Protein 4J4W (pdb70)

B-factor: mean 55.22, std 10.91, range [31.8, 92.49]

Radius of gyration: 21.77 Å; Cα contacts (8 Å, |Δi|>4): 277; chains: 1; bounding box: 68×53×48 Å

Sequence (243 aa):
MSYEEIAIQFASESVDATTIAAWVSEFAYQGFDARQVINLVKQRGGDDWKEDVKKMIVLSLTRGNKPSKMLNKMSESGQKIVNDLISKYKLKSGNPGRNDLTLSRIAAAFAGWTCQAAEVVQDYLPVTGRAMDAISDKFPRALMHPSFAGLVDPTLPEGVVEDIVHAHCLFMIQFSKTINPSLRSSSKSEVVSSFDRPMQAAINSPFLTAGNRRDILMSLGLINSNLKPSPTVVAAAKVYRKL

Nearest PDB structures (foldseek):
  4j4w-assembly1_A  TM=1.004E+00  e=3.055E-34  Buenaventura virus
  3ov9-assembly1_A  TM=8.746E-01  e=3.346E-24  Rift valley fever virus (STRAIN ZH-548 M12)
  4h5o-assembly1_B  TM=9.123E-01  e=1.048E-23  Rift Valley fever virus
  3lyf-assembly6_D  TM=9.830E-01  e=3.026E-21  Rift Valley fever virus
  3lyf-assembly4_B  TM=8.675E-01  e=1.702E-22  Rift Valley fever virus

Foldseek 3Di:
DDPVVVVVVVVVDDDDPVVVVVVCVVVPDDDQDLVLQVVLLPVLVPPCSVVLLVVLLLCCQQQNWQLVVSLVPDDPVVCVSSVVSCVSSVEDGDDDDSNHYISLSSCLSPLLVSLVVQVVCQCRGLQHPVNVCVLPNPQQSSLQDLSLLLLQQCVADVVLSLLQVLLSLLNQLVVLCSVPVVCVPPDSVVSCVVRVVVSVCSNPPPPQHSVRSVVSCCVSQQAPPVRHGDPSSNRSSVSSVVD

InterPro domains:
  IPR009522 Nucleocapsid, Phlebovirus/Tenuivirus [PF05733] (3-221)
  IPR015971 Nucleocapsid, Phlebovirus [PIRSF003953] (1-243)

Secondary structure (DSSP, 8-state):
--HHHHHHHHTTS---HHHHHHHHHHH------HHHHHHHHHHHHGGGHHHHHHHHHHHHHHH-S-HHHHGGGS-HHHHHHHHHHHHHHTB--SS--TT-B-HHHHHHHTHHHHHHHHHHTGGGSSS-HHHHHHHSTT--GGGSSGGGGGG--TTS-HHHHHHHHHHHHHHHHHHHHHH-GGGTTS-HHHHHHTTHHHHHHHHT-SSS-HHHHHHHHHHTTSB-TTSPBPHHHHHHHHHHH--

Structure (mmCIF, N/CA/C/O backbone):
data_4J4W
#
_entry.id   4J4W
#
_cell.length_a   97.106
_cell.length_b   97.106
_cell.length_c   176.644
_cell.angle_alpha   90.00
_cell.angle_beta   90.00
_cell.angle_gamma   90.00
#
_symmetry.space_group_name_H-M   'I 4 2 2'
#
loop_
_entity.id
_entity.type
_entity.pdbx_description
1 polymer Nucleocapsid
2 water water
#
loop_
_atom_site.group_PDB
_atom_site.id
_atom_site.type_symbol
_atom_site.label_atom_id
_atom_site.label_alt_id
_atom_site.label_comp_id
_atom_site.label_asym_id
_atom_site.label_entity_id
_atom_site.label_seq_id
_atom_site.pdbx_PDB_ins_code
_atom_site.Cartn_x
_atom_site.Cartn_y
_atom_site.Cartn_z
_atom_site.occupancy
_atom_site.B_iso_or_equiv
_atom_site.auth_seq_id
_atom_site.auth_comp_id
_atom_site.auth_asym_id
_atom_site.auth_atom_id
_atom_site.pdbx_PDB_model_num
ATOM 1 N N . MET A 1 4 ? 93.017 51.430 38.210 1.00 70.57 1 MET A N 1
ATOM 2 C CA . MET A 1 4 ? 92.480 50.783 37.009 1.00 73.48 1 MET A CA 1
ATOM 3 C C . MET A 1 4 ? 91.209 51.504 36.528 1.00 67.61 1 MET A C 1
ATOM 4 O O . MET A 1 4 ? 90.197 51.511 37.234 1.00 61.01 1 MET A O 1
ATOM 9 N N . SER A 1 5 ? 91.259 52.121 35.343 1.00 69.27 2 SER A N 1
ATOM 10 C CA . SER A 1 5 ? 90.073 52.802 34.790 1.00 63.20 2 SER A CA 1
ATOM 11 C C . SER A 1 5 ? 88.982 51.811 34.384 1.00 54.22 2 SER A C 1
ATOM 12 O O . SER A 1 5 ? 89.214 50.596 34.305 1.00 52.26 2 SER A O 1
ATOM 15 N N . TYR A 1 6 ? 87.785 52.332 34.145 1.00 51.71 3 TYR A N 1
ATOM 16 C CA . TYR A 1 6 ? 86.695 51.492 33.685 1.00 49.60 3 TYR A CA 1
ATOM 17 C C . TYR A 1 6 ? 87.092 50.843 32.362 1.00 52.47 3 TYR A C 1
ATOM 18 O O . TYR A 1 6 ? 86.832 49.645 32.141 1.00 48.64 3 TYR A O 1
ATOM 27 N N . GLU A 1 7 ? 87.769 51.620 31.514 1.00 50.81 4 GLU A N 1
ATOM 28 C CA . GLU A 1 7 ? 88.286 51.099 30.259 1.00 45.63 4 GLU A CA 1
ATOM 29 C C . GLU A 1 7 ? 89.150 49.857 30.444 1.00 51.85 4 GLU A C 1
ATOM 30 O O . GLU A 1 7 ? 88.850 48.813 29.847 1.00 51.56 4 GLU A O 1
ATOM 36 N N . GLU A 1 8 ? 90.187 49.943 31.280 1.00 55.56 5 GLU A N 1
ATOM 37 C CA . GLU A 1 8 ? 91.067 48.790 31.522 1.00 52.32 5 GLU A CA 1
ATOM 38 C C . GLU A 1 8 ? 90.265 47.577 31.997 1.00 53.25 5 GLU A C 1
ATOM 39 O O . GLU A 1 8 ? 90.435 46.462 31.479 1.00 53.23 5 GLU A O 1
ATOM 45 N N . ILE A 1 9 ? 89.375 47.801 32.962 1.00 52.17 6 ILE A N 1
ATOM 46 C CA . ILE A 1 9 ? 88.522 46.737 33.496 1.00 48.90 6 ILE A CA 1
ATOM 47 C C . ILE A 1 9 ? 87.744 46.041 32.380 1.00 47.44 6 ILE A C 1
ATOM 48 O O . ILE A 1 9 ? 87.668 44.813 32.345 1.00 45.59 6 ILE A O 1
ATOM 53 N N . ALA A 1 10 ? 87.182 46.819 31.454 1.00 50.09 7 ALA A N 1
ATOM 54 C CA . ALA A 1 10 ? 86.444 46.226 30.340 1.00 44.70 7 ALA A CA 1
ATOM 55 C C . ALA A 1 10 ? 87.367 45.468 29.367 1.00 48.46 7 ALA A C 1
ATOM 56 O O . ALA A 1 10 ? 86.990 44.396 28.871 1.00 45.97 7 ALA A O 1
ATOM 58 N N . ILE A 1 11 ? 88.569 46.004 29.111 1.00 48.84 8 ILE A N 1
ATOM 59 C CA . ILE A 1 11 ? 89.536 45.331 28.230 1.00 49.61 8 ILE A CA 1
ATOM 60 C C . ILE A 1 11 ? 89.981 43.998 28.801 1.00 47.06 8 ILE A C 1
ATOM 61 O O . ILE A 1 11 ? 90.026 42.989 28.090 1.00 50.08 8 ILE A O 1
ATOM 66 N N . GLN A 1 12 ? 90.342 44.001 30.081 1.00 50.47 9 GLN A N 1
ATOM 67 C CA . GLN A 1 12 ? 90.806 42.776 30.722 1.00 54.39 9 GLN A CA 1
ATOM 68 C C . GLN A 1 12 ? 89.696 41.740 30.716 1.00 52.68 9 GLN A C 1
ATOM 69 O O . GLN A 1 12 ? 89.951 40.552 30.473 1.00 50.84 9 GLN A O 1
ATOM 75 N N . PHE A 1 13 ? 88.464 42.197 30.950 1.00 46.83 10 PHE A N 1
ATOM 76 C CA . PHE A 1 13 ? 87.336 41.284 31.009 1.00 47.06 10 PHE A CA 1
ATOM 77 C C . PHE A 1 13 ? 87.172 40.555 29.672 1.00 46.58 10 PHE A C 1
ATOM 78 O O . PHE A 1 13 ? 86.752 39.395 29.646 1.00 44.35 10 PHE A O 1
ATOM 86 N N . ALA A 1 14 ? 87.548 41.208 28.571 1.00 44.68 11 ALA A N 1
ATOM 87 C CA . ALA A 1 14 ? 87.487 40.553 27.261 1.00 46.35 11 ALA A CA 1
ATOM 88 C C . ALA A 1 14 ? 88.521 39.433 27.130 1.00 49.19 11 ALA A C 1
ATOM 89 O O . ALA A 1 14 ? 88.423 38.605 26.224 1.00 53.76 11 ALA A O 1
ATOM 91 N N . SER A 1 15 ? 89.498 39.400 28.035 1.00 51.75 12 SER A N 1
ATOM 92 C CA . SER A 1 15 ? 90.521 38.348 28.031 1.00 51.84 12 SER A CA 1
ATOM 93 C C . SER A 1 15 ? 90.211 37.255 29.041 1.00 54.83 12 SER A C 1
ATOM 94 O O . SER A 1 15 ? 90.980 36.294 29.184 1.00 56.43 12 SER A O 1
ATOM 97 N N . GLU A 1 16 ? 89.102 37.404 29.759 1.00 49.32 13 GLU A N 1
ATOM 98 C CA . GLU A 1 16 ? 88.700 36.391 30.733 1.00 52.39 13 GLU A CA 1
ATOM 99 C C . GLU A 1 16 ? 88.359 35.066 30.054 1.00 53.85 13 GLU A C 1
ATOM 100 O O . GLU A 1 16 ? 88.019 35.035 28.860 1.00 58.13 13 GLU A O 1
ATOM 106 N N . SER A 1 17 ? 88.449 33.974 30.808 1.00 54.37 14 SER A N 1
ATOM 107 C CA . SER A 1 17 ? 88.193 32.644 30.252 1.00 57.39 14 SER A CA 1
ATOM 108 C C . SER A 1 17 ? 86.788 32.549 29.651 1.00 57.32 14 SER A C 1
ATOM 109 O O . SER A 1 17 ? 85.828 33.143 30.178 1.00 51.95 14 SER A O 1
ATOM 112 N N . VAL A 1 18 ? 86.679 31.827 28.538 1.00 53.20 15 VAL A N 1
ATOM 113 C CA . VAL A 1 18 ? 85.378 31.468 27.988 1.00 57.40 15 VAL A CA 1
ATOM 114 C C . VAL A 1 18 ? 85.287 29.939 27.908 1.00 57.82 15 VAL A C 1
ATOM 115 O O . VAL A 1 18 ? 85.348 29.356 26.820 1.00 62.54 15 VAL A O 1
ATOM 119 N N . ASP A 1 19 ? 85.163 29.296 29.069 1.00 57.20 16 ASP A N 1
ATOM 120 C CA . ASP A 1 19 ? 85.154 27.833 29.140 1.00 60.03 16 ASP A CA 1
ATOM 121 C C . ASP A 1 19 ? 83.831 27.209 28.653 1.00 61.38 16 ASP A C 1
ATOM 122 O O . ASP A 1 19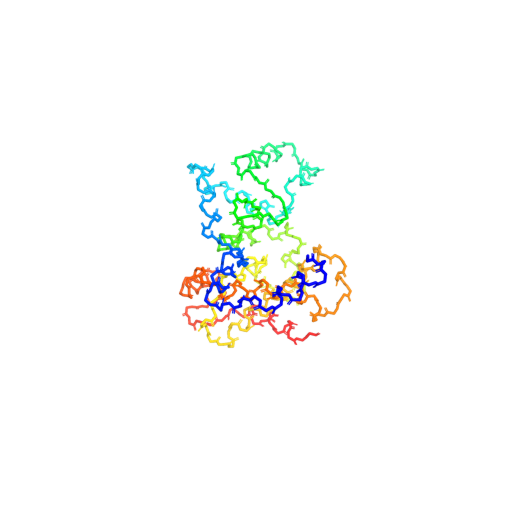 ? 82.766 27.393 29.268 1.00 57.20 16 ASP A O 1
ATOM 127 N N . ALA A 1 20 ? 83.905 26.462 27.553 1.00 60.09 17 ALA A N 1
ATOM 128 C CA . ALA A 1 20 ? 82.709 25.896 26.931 1.00 58.95 17 ALA A CA 1
ATOM 129 C C . ALA A 1 20 ? 81.923 24.967 27.875 1.00 60.63 17 ALA A C 1
ATOM 130 O O . ALA A 1 20 ? 80.693 25.006 27.920 1.00 58.76 17 ALA A O 1
ATOM 132 N N . THR A 1 21 ? 82.637 24.140 28.631 1.00 64.41 18 THR A N 1
ATOM 133 C CA . THR A 1 21 ? 82.006 23.198 29.553 1.00 60.94 18 THR A CA 1
ATOM 134 C C . THR A 1 21 ? 81.157 23.891 30.634 1.00 57.60 18 THR A C 1
ATOM 135 O O . THR A 1 21 ? 80.004 23.514 30.859 1.00 55.45 18 THR A O 1
ATOM 139 N N . THR A 1 22 ? 81.723 24.895 31.300 1.00 56.71 19 THR A N 1
ATOM 140 C CA . THR A 1 22 ? 81.003 25.629 32.340 1.00 55.80 19 THR A CA 1
ATOM 141 C C . THR A 1 22 ? 79.804 26.411 31.768 1.00 58.85 19 THR A C 1
ATOM 142 O O . THR A 1 22 ? 78.761 26.563 32.416 1.00 62.91 19 THR A O 1
ATOM 146 N N . ILE A 1 23 ? 79.964 26.916 30.555 1.00 51.48 20 ILE A N 1
ATOM 147 C CA . ILE A 1 23 ? 78.939 27.730 29.934 1.00 54.41 20 ILE A CA 1
ATOM 148 C C . ILE A 1 23 ? 77.759 26.853 29.511 1.00 59.63 20 ILE A C 1
ATOM 149 O O . ILE A 1 23 ? 76.590 27.223 29.730 1.00 57.33 20 ILE A O 1
ATOM 154 N N . ALA A 1 24 ? 78.076 25.700 28.912 1.00 58.38 21 ALA A N 1
ATOM 155 C CA . ALA A 1 24 ? 77.079 24.708 28.505 1.00 55.27 21 ALA A CA 1
ATOM 156 C C . ALA A 1 24 ? 76.158 24.372 29.672 1.00 58.88 21 ALA A C 1
ATOM 157 O O . ALA A 1 24 ? 74.933 24.319 29.506 1.00 61.51 21 ALA A O 1
ATOM 159 N N . ALA A 1 25 ? 76.744 24.159 30.850 1.00 49.71 22 ALA A N 1
ATOM 160 C CA . ALA A 1 25 ? 75.953 23.873 32.042 1.00 56.18 22 ALA A CA 1
ATOM 161 C C . ALA A 1 25 ? 74.992 25.020 32.363 1.00 61.25 22 ALA A C 1
ATOM 162 O O . ALA A 1 25 ? 73.824 24.775 32.702 1.00 61.88 22 ALA A O 1
ATOM 164 N N . TRP A 1 26 ? 75.490 26.258 32.265 1.00 56.07 23 TRP A N 1
ATOM 165 C CA . TRP A 1 26 ? 74.685 27.456 32.532 1.00 57.81 23 TRP A CA 1
ATOM 166 C C . TRP A 1 26 ? 73.504 27.571 31.578 1.00 56.00 23 TRP A C 1
ATOM 167 O O . TRP A 1 26 ? 72.388 27.883 32.004 1.00 55.79 23 TRP A O 1
ATOM 178 N N . VAL A 1 27 ? 73.760 27.336 30.292 1.00 51.54 24 VAL A N 1
ATOM 179 C CA . VAL A 1 27 ? 72.708 27.342 29.280 1.00 55.42 24 VAL A CA 1
ATOM 180 C C . VAL A 1 27 ? 71.605 26.349 29.661 1.00 62.10 24 VAL A C 1
ATOM 181 O O . VAL A 1 27 ? 70.419 26.657 29.546 1.00 62.66 24 VAL A O 1
ATOM 185 N N . SER A 1 28 ? 72.010 25.169 30.130 1.00 64.18 25 SER A N 1
ATOM 186 C CA . SER A 1 28 ? 71.075 24.156 30.627 1.00 66.21 25 SER A CA 1
ATOM 187 C C . SER A 1 28 ? 70.226 24.662 31.793 1.00 62.65 25 SER A C 1
ATOM 188 O O . SER A 1 28 ? 69.011 24.467 31.811 1.00 67.42 25 SER A O 1
ATOM 191 N N . GLU A 1 29 ? 70.862 25.299 32.768 1.00 59.61 26 GLU A N 1
ATOM 192 C CA . GLU A 1 29 ? 70.133 25.860 33.895 1.00 60.87 26 GLU A CA 1
ATOM 193 C C . GLU A 1 29 ? 69.154 26.922 33.411 1.00 63.62 26 GLU A C 1
ATOM 194 O O . GLU A 1 29 ? 68.063 27.077 33.961 1.00 65.14 26 GLU A O 1
ATOM 200 N N . PHE A 1 30 ? 69.561 27.651 32.375 1.00 67.19 27 PHE A N 1
ATOM 201 C CA . PHE A 1 30 ? 68.831 28.823 31.902 1.00 64.23 27 PHE A CA 1
ATOM 202 C C . PHE A 1 30 ? 67.899 28.443 30.756 1.00 65.90 27 PHE A C 1
ATOM 203 O O . PHE A 1 30 ? 67.179 29.287 30.218 1.00 65.54 27 PHE A O 1
ATOM 211 N N . ALA A 1 31 ? 67.920 27.166 30.391 1.00 67.15 28 ALA A N 1
ATOM 212 C CA . ALA A 1 31 ? 67.199 26.682 29.216 1.00 64.82 28 ALA A CA 1
ATOM 213 C C . ALA A 1 31 ? 65.700 26.978 29.269 1.00 68.74 28 ALA A C 1
ATOM 214 O O . ALA A 1 31 ? 65.097 27.068 30.350 1.00 61.60 28 ALA A O 1
ATOM 216 N N . TYR A 1 32 ? 65.104 27.140 28.091 1.00 71.67 29 TYR A N 1
ATOM 217 C CA . TYR A 1 32 ? 63.665 27.344 27.994 1.00 70.36 29 TYR A CA 1
ATOM 218 C C . TYR A 1 32 ? 62.935 26.053 28.384 1.00 69.08 29 TYR A C 1
ATOM 219 O O . TYR A 1 32 ? 63.138 25.001 27.764 1.00 65.92 29 TYR A O 1
ATOM 228 N N . GLN A 1 33 ? 62.112 26.139 29.430 1.00 70.93 30 GLN A N 1
ATOM 229 C CA . GLN A 1 33 ? 61.236 25.044 29.840 1.00 70.14 30 GLN A CA 1
ATOM 230 C C . GLN A 1 33 ? 59.822 25.247 29.290 1.00 70.16 30 GLN A C 1
ATOM 231 O O . GLN A 1 33 ? 59.067 26.074 29.812 1.00 69.05 30 GLN A O 1
ATOM 237 N N . GLY A 1 34 ? 59.465 24.490 28.251 1.00 66.02 31 GLY A N 1
ATOM 238 C CA . GLY A 1 34 ? 58.155 24.603 27.629 1.00 67.37 31 GLY A CA 1
ATOM 239 C C . GLY A 1 34 ? 57.025 23.898 28.378 1.00 65.07 31 GLY A C 1
ATOM 240 O O . GLY A 1 34 ? 57.183 23.492 29.540 1.00 58.40 31 GLY A O 1
ATOM 241 N N . PHE A 1 35 ? 55.877 23.777 27.710 1.00 60.93 32 PHE A N 1
ATOM 242 C CA . PHE A 1 35 ? 54.711 23.071 28.234 1.00 54.71 32 PHE A CA 1
ATOM 243 C C . PHE A 1 35 ? 55.076 21.633 28.625 1.00 57.78 32 PHE A C 1
ATOM 244 O O . PHE A 1 35 ? 55.785 20.943 27.875 1.00 61.95 32 PHE A O 1
ATOM 252 N N . ASP A 1 36 ? 54.607 21.178 29.787 1.00 47.78 33 ASP A N 1
ATOM 253 C CA . ASP A 1 36 ? 54.878 19.808 30.230 1.00 46.41 33 ASP A CA 1
ATOM 254 C C . ASP A 1 36 ? 53.609 19.174 30.828 1.00 45.79 33 ASP A C 1
ATOM 255 O O . ASP A 1 36 ? 53.288 19.389 32.004 1.00 45.89 33 ASP A O 1
ATOM 260 N N . ALA A 1 37 ? 52.909 18.384 30.015 1.00 43.77 34 ALA A N 1
ATOM 261 C CA . ALA A 1 37 ? 51.646 17.756 30.405 1.00 42.06 34 ALA A CA 1
ATOM 262 C C . ALA A 1 37 ? 51.744 16.995 31.716 1.00 42.84 34 ALA A C 1
ATOM 263 O O . ALA A 1 37 ? 50.771 16.947 32.483 1.00 43.86 34 ALA A O 1
ATOM 265 N N . ARG A 1 38 ? 52.911 16.407 31.975 1.00 45.38 35 ARG A N 1
ATOM 266 C CA . ARG A 1 38 ? 53.134 15.640 33.205 1.00 47.60 35 ARG A CA 1
ATOM 267 C C . ARG A 1 38 ? 52.978 16.525 34.447 1.00 47.40 35 ARG A C 1
ATOM 268 O O . ARG A 1 38 ? 52.408 16.118 35.463 1.00 45.69 35 ARG A O 1
ATOM 276 N N . GLN A 1 39 ? 53.478 17.749 34.350 1.00 50.72 36 GLN A N 1
ATOM 277 C CA . GLN A 1 39 ? 53.427 18.676 35.466 1.00 49.19 36 GLN A CA 1
ATOM 278 C C . GLN A 1 39 ? 52.007 19.228 35.662 1.00 49.81 36 GLN A C 1
ATOM 279 O O . GLN A 1 39 ? 51.595 19.481 36.797 1.00 52.51 36 GLN A O 1
ATOM 285 N N . VAL A 1 40 ? 51.245 19.378 34.577 1.00 43.06 37 VAL A N 1
ATOM 286 C CA . VAL A 1 40 ? 49.850 19.804 34.697 1.00 42.51 37 VAL A CA 1
ATOM 287 C C . VAL A 1 40 ? 49.055 18.753 35.477 1.00 48.65 37 VAL A C 1
ATOM 288 O O . VAL A 1 40 ? 48.254 19.075 36.368 1.00 47.12 37 VAL A O 1
ATOM 292 N N . ILE A 1 41 ? 49.290 17.489 35.128 1.00 48.84 38 ILE A N 1
ATOM 293 C CA . ILE A 1 41 ? 48.594 16.363 35.741 1.00 47.30 38 ILE A CA 1
ATOM 294 C C . ILE A 1 41 ? 48.954 16.271 37.223 1.00 49.84 38 ILE A C 1
ATOM 295 O O . ILE A 1 41 ? 48.108 15.958 38.077 1.00 45.37 38 ILE A O 1
ATOM 300 N N . ASN A 1 42 ? 50.222 16.556 37.513 1.00 50.33 39 ASN A N 1
ATOM 301 C CA . ASN A 1 42 ? 50.725 16.587 38.871 1.00 48.70 39 ASN A CA 1
ATOM 302 C C . ASN A 1 42 ? 49.949 17.628 39.673 1.00 49.76 39 ASN A C 1
ATOM 303 O O . ASN A 1 42 ? 49.323 17.309 40.683 1.00 51.57 39 ASN A O 1
ATOM 308 N N . LEU A 1 43 ? 49.976 18.869 39.201 1.00 46.17 40 LEU A N 1
ATOM 309 C CA . LEU A 1 43 ? 49.306 19.963 39.888 1.00 49.43 40 LEU A CA 1
ATOM 310 C C . LEU A 1 43 ? 47.815 19.695 40.058 1.00 52.26 40 LEU A C 1
ATOM 311 O O . LEU A 1 43 ? 47.259 19.935 41.143 1.00 56.34 40 LEU A O 1
ATOM 316 N N . VAL A 1 44 ? 47.173 19.190 39.004 1.00 47.31 41 VAL A N 1
ATOM 317 C CA . VAL A 1 44 ? 45.757 18.842 39.082 1.00 50.96 41 VAL A CA 1
ATOM 318 C C . VAL A 1 44 ? 45.498 17.807 40.178 1.00 50.05 41 VAL A C 1
ATOM 319 O O . VAL A 1 44 ? 44.588 17.977 40.991 1.00 53.10 41 VAL A O 1
ATOM 323 N N . LYS A 1 45 ? 46.305 16.751 40.217 1.00 48.30 42 LYS A N 1
ATOM 324 C CA . LYS A 1 45 ? 46.102 15.685 41.205 1.00 51.97 42 LYS A CA 1
ATOM 325 C C . LYS A 1 45 ? 46.302 16.155 42.656 1.00 54.40 42 LYS A C 1
ATOM 326 O O . LYS A 1 45 ? 45.445 15.910 43.520 1.00 58.52 42 LYS A O 1
ATOM 332 N N . GLN A 1 46 ? 47.419 16.841 42.903 1.00 54.43 43 GLN A N 1
ATOM 333 C CA . GLN A 1 46 ? 47.724 17.448 44.198 1.00 52.95 43 GLN A CA 1
ATOM 334 C C . GLN A 1 46 ? 46.621 18.374 44.693 1.00 55.36 43 GLN A C 1
ATOM 335 O O . GLN A 1 46 ? 46.140 18.232 45.813 1.00 64.97 43 GLN A O 1
ATOM 341 N N . ARG A 1 47 ? 46.220 19.322 43.860 1.00 54.42 44 ARG A N 1
ATOM 342 C CA . ARG A 1 47 ? 45.243 20.323 44.275 1.00 56.39 44 ARG A CA 1
ATOM 343 C C . ARG A 1 47 ? 43.788 19.840 44.270 1.00 57.21 44 ARG A C 1
ATOM 344 O O . ARG A 1 47 ? 42.967 20.341 45.044 1.00 61.67 44 ARG A O 1
ATOM 352 N N . GLY A 1 48 ? 43.471 18.870 43.414 1.00 56.72 45 GLY A N 1
ATOM 353 C CA . GLY A 1 48 ? 42.091 18.443 43.226 1.00 56.92 45 GLY A CA 1
ATOM 354 C C . GLY A 1 48 ? 41.560 17.357 44.155 1.00 56.21 45 GLY A C 1
ATOM 355 O O . GLY A 1 48 ? 40.339 17.140 44.232 1.00 53.12 45 GLY A O 1
ATOM 356 N N . GLY A 1 49 ? 42.455 16.667 44.857 1.00 48.64 46 GLY A N 1
ATOM 357 C CA . GLY A 1 49 ? 42.013 15.625 45.758 1.00 48.90 46 GLY A CA 1
ATOM 358 C C . GLY A 1 49 ? 41.337 14.504 44.990 1.00 55.54 46 GLY A C 1
ATOM 359 O O . GLY A 1 49 ? 41.744 14.169 43.865 1.00 58.46 46 GLY A O 1
ATOM 360 N N . ASP A 1 50 ? 40.296 13.929 45.583 1.00 54.32 47 ASP A N 1
ATOM 361 C CA . ASP A 1 50 ? 39.690 12.724 45.034 1.00 55.59 47 ASP A CA 1
ATOM 362 C C . ASP A 1 50 ? 38.730 12.986 43.878 1.00 53.40 47 ASP A C 1
ATOM 363 O O . ASP A 1 50 ? 38.559 12.129 43.004 1.00 52.64 47 ASP A O 1
ATOM 368 N N . ASP A 1 51 ? 38.107 14.158 43.873 1.00 49.02 48 ASP A N 1
ATOM 369 C CA . ASP A 1 51 ? 37.124 14.476 42.848 1.00 49.61 48 ASP A CA 1
ATOM 370 C C . ASP A 1 51 ? 37.774 15.172 41.642 1.00 47.65 48 ASP A C 1
ATOM 371 O O . ASP A 1 51 ? 37.097 15.902 40.906 1.00 43.54 48 ASP A O 1
ATOM 376 N N . TRP A 1 52 ? 39.072 14.948 41.421 1.00 46.32 49 TRP A N 1
ATOM 377 C CA . TRP A 1 52 ? 39.790 15.738 40.411 1.00 46.55 49 TRP A CA 1
ATOM 378 C C . TRP A 1 52 ? 39.329 15.512 38.973 1.00 46.42 49 TRP A C 1
ATOM 379 O O . TRP A 1 52 ? 39.261 16.481 38.190 1.00 45.78 49 TRP A O 1
ATOM 390 N N . LYS A 1 53 ? 39.015 14.254 38.631 1.00 45.50 50 LYS A N 1
ATOM 391 C CA . LYS A 1 53 ? 38.613 13.903 37.268 1.00 41.99 50 LYS A CA 1
ATOM 392 C C . LYS A 1 53 ? 37.365 14.655 36.848 1.00 46.24 50 LYS A C 1
ATOM 393 O O . LYS A 1 53 ? 37.301 15.185 35.722 1.00 46.22 50 LYS A O 1
ATOM 399 N N . GLU A 1 54 ? 36.382 14.716 37.748 1.00 41.49 51 GLU A N 1
ATOM 400 C CA . GLU A 1 54 ? 35.143 15.436 37.460 1.00 41.79 51 GLU A CA 1
ATOM 401 C C . GLU A 1 54 ? 35.460 16.922 37.305 1.00 40.31 51 GLU A C 1
ATOM 402 O O . GLU A 1 54 ? 34.925 17.598 36.419 1.00 43.41 51 GLU A O 1
ATOM 408 N N . ASP A 1 55 ? 36.348 17.423 38.156 1.00 34.37 52 ASP A N 1
ATOM 409 C CA . ASP A 1 55 ? 36.757 18.819 38.076 1.00 41.73 52 ASP A CA 1
ATOM 410 C C . ASP A 1 55 ? 37.392 19.115 36.720 1.00 44.51 52 ASP A C 1
ATOM 411 O O . ASP A 1 55 ? 37.034 20.112 36.069 1.00 40.38 52 ASP A O 1
ATOM 416 N N . VAL A 1 56 ? 38.302 18.233 36.290 1.00 42.23 53 VAL A N 1
ATOM 417 C CA . VAL A 1 56 ? 38.965 18.386 35.000 1.00 40.57 53 VAL A CA 1
ATOM 418 C C . VAL A 1 56 ? 37.968 18.466 33.838 1.00 41.17 53 VAL A C 1
ATOM 419 O O . VAL A 1 56 ? 38.095 19.332 32.953 1.00 37.89 53 VAL A O 1
ATOM 423 N N . LYS A 1 57 ? 36.952 17.607 33.867 1.00 40.16 54 LYS A N 1
ATOM 424 C CA . LYS A 1 57 ? 35.949 17.610 32.816 1.00 42.64 54 LYS A CA 1
ATOM 425 C C . LYS A 1 57 ? 35.185 18.944 32.802 1.00 44.77 54 LYS A C 1
ATOM 426 O O . LYS A 1 57 ? 34.915 19.508 31.732 1.00 43.40 54 LYS A O 1
ATOM 432 N N . LYS A 1 58 ? 34.829 19.431 33.991 1.00 45.32 55 LYS A N 1
ATOM 433 C CA . LYS A 1 58 ? 34.160 20.719 34.133 1.00 46.26 55 LYS A CA 1
ATOM 434 C C . LYS A 1 58 ? 35.043 21.830 33.575 1.00 45.70 55 LYS A C 1
ATOM 435 O O . LYS A 1 58 ? 34.580 22.668 32.783 1.00 41.40 55 LYS A O 1
ATOM 441 N N . MET A 1 59 ? 36.310 21.840 33.992 1.00 40.20 56 MET A N 1
ATOM 442 C CA . MET A 1 59 ? 37.263 22.830 33.488 1.00 45.80 56 MET A CA 1
ATOM 443 C C . MET A 1 59 ? 37.467 22.754 31.963 1.00 46.84 56 MET A C 1
ATOM 444 O O . MET A 1 59 ? 37.607 23.789 31.303 1.00 48.34 56 MET A O 1
ATOM 449 N N . ILE A 1 60 ? 37.450 21.548 31.398 1.00 37.75 57 ILE A N 1
ATOM 450 C CA . ILE A 1 60 ? 37.612 21.414 29.959 1.00 40.69 57 ILE A CA 1
ATOM 451 C C . ILE A 1 60 ? 36.379 21.890 29.192 1.00 46.34 57 ILE A C 1
ATOM 452 O O . ILE A 1 60 ? 36.514 22.561 28.150 1.00 48.75 57 ILE A O 1
ATOM 457 N N . VAL A 1 61 ? 35.185 21.542 29.678 1.00 46.71 58 VAL A N 1
ATOM 458 C CA . VAL A 1 61 ? 33.953 22.055 29.069 1.00 47.97 58 VAL A CA 1
ATOM 459 C C . VAL A 1 61 ? 33.957 23.585 29.175 1.00 45.23 58 VAL A C 1
ATOM 460 O O . VAL A 1 61 ? 33.592 24.276 28.222 1.00 45.40 58 VAL A O 1
ATOM 464 N N . LEU A 1 62 ? 34.411 24.100 30.318 1.00 41.63 59 LEU A N 1
ATOM 465 C CA . LEU A 1 62 ? 34.580 25.540 30.518 1.00 47.36 59 LEU A CA 1
ATOM 466 C C . LEU A 1 62 ? 35.477 26.158 29.441 1.00 50.96 59 LEU A C 1
ATOM 467 O O . LEU A 1 62 ? 35.072 27.113 28.760 1.00 49.58 59 LEU A O 1
ATOM 472 N N . SER A 1 63 ? 36.675 25.596 29.269 1.00 48.64 60 SER A N 1
ATOM 473 C CA . SER A 1 63 ? 37.610 26.051 28.233 1.00 51.31 60 SER A CA 1
ATOM 474 C C . SER A 1 63 ? 36.996 26.053 26.812 1.00 52.59 60 SER A C 1
ATOM 475 O O . SER A 1 63 ? 37.096 27.040 26.070 1.00 51.55 60 SER A O 1
ATOM 478 N N . LEU A 1 64 ? 36.343 24.951 26.453 1.00 48.60 61 LEU A N 1
ATOM 479 C CA . LEU A 1 64 ? 35.768 24.787 25.123 1.00 46.84 61 LEU A CA 1
ATOM 480 C C . LEU A 1 64 ? 34.754 25.875 24.771 1.00 53.45 61 LEU A C 1
ATOM 481 O O . LEU A 1 64 ? 34.682 26.318 23.620 1.00 56.75 61 LEU A O 1
ATOM 486 N N . THR A 1 65 ? 33.972 26.305 25.758 1.00 52.15 62 THR A N 1
ATOM 487 C CA . THR A 1 65 ? 32.827 27.168 25.488 1.00 54.26 62 THR A CA 1
ATOM 488 C C . THR A 1 65 ? 33.086 28.627 25.847 1.00 57.00 62 THR A C 1
ATOM 489 O O . THR A 1 65 ? 32.427 29.524 25.313 1.00 55.82 62 THR A O 1
ATOM 493 N N . ARG A 1 66 ? 34.053 28.860 26.736 1.00 53.94 63 ARG A N 1
ATOM 494 C CA . ARG A 1 66 ? 34.298 30.206 27.257 1.00 56.40 63 ARG A CA 1
ATOM 495 C C . ARG A 1 66 ? 35.760 30.692 27.221 1.00 60.85 63 ARG A C 1
ATOM 496 O O . ARG A 1 66 ? 36.049 31.814 27.644 1.00 69.11 63 ARG A O 1
ATOM 504 N N . GLY A 1 67 ? 36.678 29.872 26.719 1.00 60.24 64 GLY A N 1
ATOM 505 C CA . GLY A 1 67 ? 38.060 30.302 26.564 1.00 56.02 64 GLY A CA 1
ATOM 506 C C . GLY A 1 67 ? 38.947 30.175 27.796 1.00 55.99 64 GLY A C 1
ATOM 507 O O . GLY A 1 67 ? 38.649 29.408 28.714 1.00 56.62 64 GLY A O 1
ATOM 508 N N . ASN A 1 68 ? 40.038 30.942 27.818 1.00 61.28 65 ASN A N 1
ATOM 509 C CA . ASN A 1 68 ? 41.118 30.732 28.783 1.00 62.61 65 ASN A CA 1
ATOM 510 C C . ASN A 1 68 ? 41.265 31.828 29.849 1.00 60.30 65 ASN A C 1
ATOM 511 O O . ASN A 1 68 ? 42.205 31.787 30.650 1.00 65.90 65 ASN A O 1
ATOM 516 N N . LYS A 1 69 ? 40.344 32.795 29.867 1.00 67.07 66 LYS A N 1
ATOM 517 C CA . LYS A 1 69 ? 40.365 33.854 30.887 1.00 65.93 66 LYS A CA 1
ATOM 518 C C . LYS A 1 69 ? 39.186 33.688 31.856 1.00 69.91 66 LYS A C 1
ATOM 519 O O . LYS A 1 69 ? 38.092 34.196 31.598 1.00 67.80 66 LYS A O 1
ATOM 525 N N . PRO A 1 70 ? 39.416 32.977 32.979 1.00 71.12 67 PRO A N 1
ATOM 526 C CA . PRO A 1 70 ? 38.373 32.559 33.929 1.00 68.28 67 PRO A CA 1
ATOM 527 C C . PRO A 1 70 ? 37.768 33.712 34.727 1.00 72.34 67 PRO A C 1
ATOM 528 O O . PRO A 1 70 ? 36.620 33.596 35.166 1.00 74.97 67 PRO A O 1
ATOM 532 N N . SER A 1 71 ? 38.516 34.792 34.936 1.00 74.63 68 SER A N 1
ATOM 533 C CA . SER A 1 71 ? 37.956 35.944 35.650 1.00 75.07 68 SER A CA 1
ATOM 534 C C . SER A 1 71 ? 37.098 36.839 34.751 1.00 67.20 68 SER A C 1
ATOM 535 O O . SER A 1 71 ? 35.988 37.205 35.134 1.00 70.19 68 SER A O 1
ATOM 538 N N . LYS A 1 72 ? 37.596 37.165 33.557 1.00 70.31 69 LYS A N 1
ATOM 539 C CA . LYS A 1 72 ? 36.823 37.923 32.558 1.00 73.02 69 LYS A CA 1
ATOM 540 C C . LYS A 1 72 ? 35.538 37.160 32.182 1.00 74.75 69 LYS A C 1
ATOM 541 O O . LYS A 1 72 ? 34.537 37.750 31.746 1.00 73.45 69 LYS A O 1
ATOM 547 N N . MET A 1 73 ? 35.594 35.844 32.374 1.00 74.42 70 MET A N 1
ATOM 548 C CA . MET A 1 73 ? 34.508 34.910 32.111 1.00 65.40 70 MET A CA 1
ATOM 549 C C . MET A 1 73 ? 33.315 35.155 33.054 1.00 68.71 70 MET A C 1
ATOM 550 O O . MET A 1 73 ? 32.152 35.073 32.632 1.00 61.76 70 MET A O 1
ATOM 555 N N . LEU A 1 74 ? 33.617 35.463 34.320 1.00 65.72 71 LEU A N 1
ATOM 556 C CA . LEU A 1 74 ? 32.612 35.699 35.366 1.00 68.66 71 LEU A CA 1
ATOM 557 C C . LEU A 1 74 ? 31.695 36.907 35.111 1.00 72.33 71 LEU A C 1
ATOM 558 O O . LEU A 1 74 ? 30.594 36.998 35.674 1.00 73.11 71 LEU A O 1
ATOM 563 N N . ASN A 1 75 ? 32.152 37.827 34.264 1.00 69.65 72 ASN A N 1
ATOM 564 C CA . ASN A 1 75 ? 31.406 39.046 33.963 1.00 68.00 72 ASN A CA 1
ATOM 565 C C . ASN A 1 75 ? 30.261 38.839 32.973 1.00 68.85 72 ASN A C 1
ATOM 566 O O . ASN A 1 75 ? 29.573 39.796 32.599 1.00 75.48 72 ASN A O 1
ATOM 571 N N . LYS A 1 76 ? 30.071 37.601 32.531 1.00 65.11 73 LYS A N 1
ATOM 572 C CA . LYS A 1 76 ? 29.024 37.277 31.566 1.00 69.16 73 LYS A CA 1
ATOM 573 C C . LYS A 1 76 ? 28.505 35.866 31.839 1.00 71.85 73 LYS A C 1
ATOM 574 O O . LYS A 1 76 ? 28.296 35.067 30.912 1.00 71.41 73 LYS A O 1
ATOM 580 N N . MET A 1 77 ? 28.305 35.564 33.117 1.00 72.07 74 MET A N 1
ATOM 581 C CA . MET A 1 77 ? 27.919 34.224 33.528 1.00 74.70 74 MET A CA 1
ATOM 582 C C . MET A 1 77 ? 26.761 34.285 34.514 1.00 76.12 74 MET A C 1
ATOM 583 O O . MET A 1 77 ? 26.727 35.167 35.381 1.00 76.20 74 MET A O 1
ATOM 588 N N . SER A 1 78 ? 25.819 33.351 34.384 1.00 73.72 75 SER A N 1
ATOM 589 C CA . SER A 1 78 ? 24.777 33.166 35.392 1.00 70.92 75 SER A CA 1
ATOM 590 C C . SER A 1 78 ? 25.419 33.040 36.780 1.00 72.36 75 SER A C 1
ATOM 591 O O . SER A 1 78 ? 26.603 32.696 36.900 1.00 70.71 75 SER A O 1
ATOM 594 N N . GLU A 1 79 ? 24.650 33.326 37.826 1.00 74.57 76 GLU A N 1
ATOM 595 C CA . GLU A 1 79 ? 25.187 33.308 39.190 1.00 75.67 76 GLU A CA 1
ATOM 596 C C . GLU A 1 79 ? 25.461 31.883 39.712 1.00 67.90 76 GLU A C 1
ATOM 597 O O . GLU A 1 79 ? 26.301 31.682 40.590 1.00 67.41 76 GLU A O 1
ATOM 603 N N . SER A 1 80 ? 24.762 30.895 39.164 1.00 67.98 77 SER A N 1
ATOM 604 C CA . SER A 1 80 ? 24.999 29.505 39.549 1.00 71.13 77 SER A CA 1
ATOM 605 C C . SER A 1 80 ? 26.324 29.008 38.959 1.00 69.73 77 SER A C 1
ATOM 606 O O . SER A 1 80 ? 27.100 28.317 39.632 1.00 59.54 77 SER A O 1
ATOM 609 N N . GLY A 1 81 ? 26.577 29.369 37.699 1.00 69.69 78 GLY A N 1
ATOM 610 C CA . GLY A 1 81 ? 27.846 29.070 37.057 1.00 67.43 78 GLY A CA 1
ATOM 611 C C . GLY A 1 81 ? 29.028 29.665 37.810 1.00 70.75 78 GLY A C 1
ATOM 612 O O . GLY A 1 81 ? 30.089 29.035 37.929 1.00 69.64 78 GLY A O 1
ATOM 613 N N . GLN A 1 82 ? 28.847 30.877 38.329 1.00 68.80 79 GLN A N 1
ATOM 614 C CA . GLN A 1 82 ? 29.930 31.569 39.006 1.00 67.47 79 GLN A CA 1
ATOM 615 C C . GLN A 1 82 ? 30.333 30.870 40.295 1.00 60.77 79 GLN A C 1
ATOM 616 O O . GLN A 1 82 ? 31.498 30.908 40.689 1.00 60.90 79 GLN A O 1
ATOM 622 N N . LYS A 1 83 ? 29.379 30.226 40.954 1.00 63.02 80 LYS A N 1
ATOM 623 C CA . LYS A 1 83 ? 29.715 29.493 42.169 1.00 67.57 80 LYS A C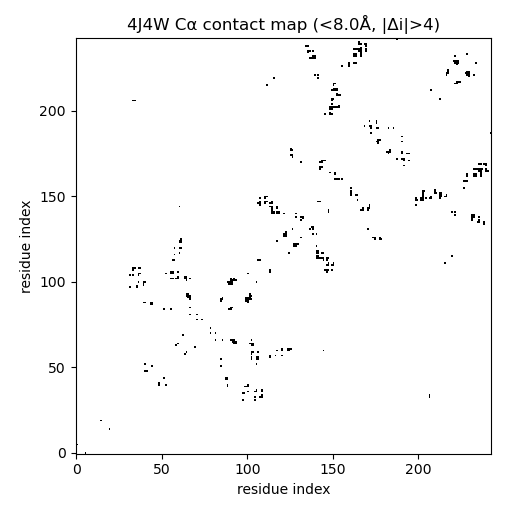A 1
ATOM 624 C C . LYS A 1 83 ? 30.686 28.362 41.823 1.00 65.08 80 LYS A C 1
ATOM 625 O O . LYS A 1 83 ? 31.652 28.113 42.553 1.00 64.67 80 LYS A O 1
ATOM 631 N N . ILE A 1 84 ? 30.436 27.712 40.684 1.00 67.74 81 ILE A N 1
ATOM 632 C CA . ILE A 1 84 ? 31.267 26.609 40.194 1.00 64.34 81 ILE A CA 1
ATOM 633 C C . ILE A 1 84 ? 32.660 27.075 39.736 1.00 60.97 81 ILE A C 1
ATOM 634 O O . ILE A 1 84 ? 33.693 26.530 40.173 1.00 53.70 81 ILE A O 1
ATOM 639 N N . VAL A 1 85 ? 32.676 28.081 38.858 1.00 56.62 82 VAL A N 1
ATOM 640 C CA . VAL A 1 85 ? 33.922 28.614 38.316 1.00 55.25 82 VAL A CA 1
ATOM 641 C C . VAL A 1 85 ? 34.825 29.222 39.402 1.00 59.03 82 VAL A C 1
ATOM 642 O O . VAL A 1 85 ? 36.029 28.945 39.427 1.00 59.16 82 VAL A O 1
ATOM 646 N N . ASN A 1 86 ? 34.256 30.027 40.302 1.00 58.73 83 ASN A N 1
ATOM 647 C CA . ASN A 1 86 ? 35.026 30.577 41.417 1.00 56.09 83 ASN A CA 1
ATOM 648 C C . ASN A 1 86 ? 35.598 29.462 42.286 1.00 56.31 83 ASN A C 1
ATOM 649 O O . ASN A 1 86 ? 36.678 29.596 42.861 1.00 57.55 83 ASN A O 1
ATOM 654 N N . ASP A 1 87 ? 34.876 28.352 42.375 1.00 59.95 84 ASP A N 1
ATOM 655 C CA . ASP A 1 87 ? 35.325 27.239 43.199 1.00 59.55 84 ASP A CA 1
ATOM 656 C C . ASP A 1 87 ? 36.499 26.499 42.536 1.00 60.37 84 ASP A C 1
ATOM 657 O O . ASP A 1 87 ? 37.446 26.075 43.212 1.00 58.13 84 ASP A O 1
ATOM 662 N N . LEU A 1 88 ? 36.449 26.365 41.212 1.00 56.76 85 LEU A N 1
ATOM 663 C CA . LEU A 1 88 ? 37.547 25.738 40.479 1.00 55.41 85 LEU A CA 1
ATOM 664 C C . LEU A 1 88 ? 38.795 26.627 40.537 1.00 58.53 85 LEU A C 1
ATOM 665 O O . LEU A 1 88 ? 39.909 26.139 40.831 1.00 54.97 85 LEU A O 1
ATOM 670 N N . ILE A 1 89 ? 38.589 27.926 40.287 1.00 55.34 86 ILE A N 1
ATOM 671 C CA . ILE A 1 89 ? 39.642 28.936 40.408 1.00 56.35 86 ILE A CA 1
ATOM 672 C C . ILE A 1 89 ? 40.378 28.850 41.749 1.00 55.69 86 ILE A C 1
ATOM 673 O O . ILE A 1 89 ? 41.609 28.822 41.791 1.00 53.37 86 ILE A O 1
ATOM 678 N N . SER A 1 90 ? 39.627 28.795 42.842 1.00 55.66 87 SER A N 1
ATOM 679 C CA . SER A 1 90 ? 40.244 28.719 44.159 1.00 57.52 87 SER A CA 1
ATOM 680 C C . SER A 1 90 ? 40.957 27.393 44.379 1.00 55.16 87 SER A C 1
ATOM 681 O O . SER A 1 90 ? 42.128 27.366 44.771 1.00 60.21 87 SER A O 1
ATOM 684 N N . LYS A 1 91 ? 40.251 26.295 44.135 1.00 55.81 88 LYS A N 1
ATOM 685 C CA . LYS A 1 91 ? 40.800 24.966 44.392 1.00 56.16 88 LYS A CA 1
ATOM 686 C C . LYS A 1 91 ? 42.088 24.732 43.589 1.00 57.88 88 LYS A C 1
ATOM 687 O O . LYS A 1 91 ? 43.083 24.230 44.132 1.00 52.85 88 LYS A O 1
ATOM 6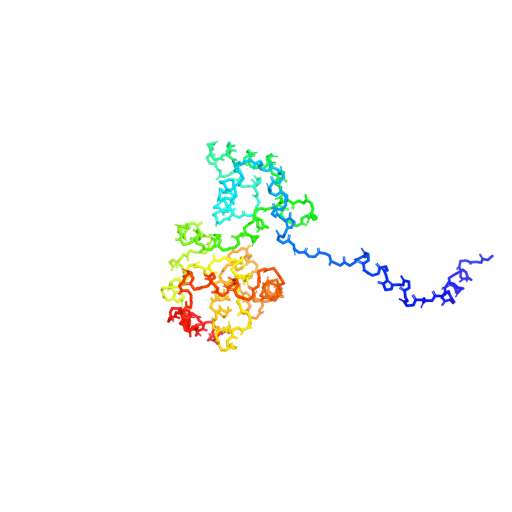93 N N . TYR A 1 92 ? 42.074 25.128 42.311 1.00 53.56 89 TYR A N 1
ATOM 694 C CA . TYR A 1 92 ? 43.195 24.835 41.409 1.00 57.63 89 TYR A CA 1
ATOM 695 C C . TYR A 1 92 ? 44.138 26.022 41.191 1.00 61.42 89 TYR A C 1
ATOM 696 O O . TYR A 1 92 ? 45.110 25.909 40.419 1.00 53.61 89 TYR A O 1
ATOM 705 N N . LYS A 1 93 ? 43.858 27.132 41.892 1.00 60.10 90 LYS A N 1
ATOM 706 C CA . LYS A 1 93 ? 44.633 28.375 41.785 1.00 54.25 90 LYS A CA 1
ATOM 707 C C . LYS A 1 93 ? 44.766 28.783 40.311 1.00 56.19 90 LYS A C 1
ATOM 708 O O . LYS A 1 93 ? 45.850 29.102 39.825 1.00 55.88 90 LYS A O 1
ATOM 714 N N . LEU A 1 94 ? 43.637 28.762 39.610 1.00 52.22 91 LEU A N 1
ATOM 715 C CA . LEU A 1 94 ? 43.606 29.059 38.185 1.00 57.12 91 LEU A CA 1
ATOM 716 C C . LEU A 1 94 ? 44.161 30.430 37.828 1.00 62.95 91 LEU A C 1
ATOM 717 O O . LEU A 1 94 ? 43.819 31.436 38.457 1.00 63.82 91 LEU A O 1
ATOM 722 N N . LYS A 1 95 ? 45.005 30.454 36.798 1.00 64.03 92 LYS A N 1
ATOM 723 C CA . LYS A 1 95 ? 45.568 31.678 36.248 1.00 55.87 92 LYS A CA 1
ATOM 724 C C . LYS A 1 95 ? 45.057 31.850 34.821 1.00 60.56 92 LYS A C 1
ATOM 725 O O . LYS A 1 95 ? 44.362 30.976 34.293 1.00 61.21 92 LYS A O 1
ATOM 731 N N . SER A 1 96 ? 45.395 32.982 34.207 1.00 70.77 93 SER A N 1
ATOM 732 C CA . SER A 1 96 ? 45.099 33.233 32.792 1.00 69.76 93 SER A CA 1
ATOM 733 C C . SER A 1 96 ? 46.395 33.498 32.009 1.00 67.99 93 SER A C 1
ATOM 734 O O . SER A 1 96 ? 47.457 33.736 32.611 1.00 59.34 93 SER A O 1
ATOM 737 N N . GLY A 1 97 ? 46.315 33.441 30.678 1.00 69.53 94 GLY A N 1
ATOM 738 C CA . GLY A 1 97 ? 47.485 33.656 29.838 1.00 65.28 94 GLY A CA 1
ATOM 739 C C . GLY A 1 97 ? 48.608 32.650 30.054 1.00 67.67 94 GLY A C 1
ATOM 740 O O . GLY A 1 97 ? 48.353 31.439 30.118 1.00 65.31 94 GLY A O 1
ATOM 741 N N . ASN A 1 98 ? 49.842 33.147 30.194 1.00 68.09 95 ASN A N 1
ATOM 742 C CA . ASN A 1 98 ? 51.032 32.288 30.158 1.00 63.97 95 ASN A CA 1
ATOM 743 C C . ASN A 1 98 ? 52.00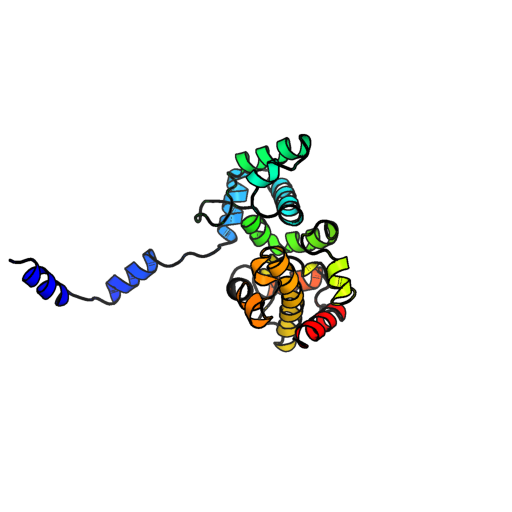2 32.419 31.342 1.00 61.00 95 ASN A C 1
ATOM 744 O O . ASN A 1 98 ? 53.075 32.996 31.190 1.00 66.10 95 ASN A O 1
ATOM 749 N N . PRO A 1 99 ? 51.642 31.854 32.513 1.00 64.30 96 PRO A N 1
ATOM 750 C CA . PRO A 1 99 ? 52.501 31.887 33.713 1.00 59.50 96 PRO A CA 1
ATOM 751 C C . PRO A 1 99 ? 53.508 30.729 33.796 1.00 58.03 96 PRO A C 1
ATOM 752 O O . PRO A 1 99 ? 53.682 30.000 32.807 1.00 60.91 96 PRO A O 1
ATOM 756 N N . GLY A 1 100 ? 54.149 30.564 34.959 1.00 55.87 97 GLY A N 1
ATOM 757 C CA . GLY A 1 100 ? 55.222 29.585 35.141 1.00 57.93 97 GLY A CA 1
ATOM 758 C C . GLY A 1 100 ? 54.860 28.103 35.194 1.00 57.62 97 GLY A C 1
ATOM 759 O O . GLY A 1 100 ? 53.719 27.726 34.901 1.00 60.45 97 GLY A O 1
ATOM 760 N N . ARG A 1 101 ? 55.829 27.265 35.577 1.00 55.15 98 ARG A N 1
ATOM 761 C CA . ARG A 1 101 ? 55.656 25.806 35.588 1.00 57.27 98 ARG A CA 1
ATOM 762 C C . ARG A 1 101 ? 54.854 25.267 36.771 1.00 58.67 98 ARG A C 1
ATOM 763 O O . ARG A 1 101 ? 54.554 24.072 36.827 1.00 62.12 98 ARG A O 1
ATOM 771 N N . ASN A 1 102 ? 54.535 26.128 37.730 1.00 58.25 99 ASN A N 1
ATOM 772 C CA . ASN A 1 102 ? 53.760 25.692 38.884 1.00 58.08 99 ASN A CA 1
ATOM 773 C C . ASN A 1 102 ? 52.356 26.275 38.882 1.00 55.32 99 ASN A C 1
ATOM 774 O O . ASN A 1 102 ? 51.679 26.262 39.910 1.00 56.38 99 ASN A O 1
ATOM 779 N N . ASP A 1 103 ? 51.914 26.766 37.724 1.00 54.27 100 ASP A N 1
ATOM 780 C CA . ASP A 1 103 ? 50.584 27.362 37.605 1.00 56.64 100 ASP A CA 1
ATOM 781 C C . ASP A 1 103 ? 49.713 26.595 36.619 1.00 53.84 100 ASP A C 1
ATOM 782 O O . ASP A 1 103 ? 50.220 26.028 35.648 1.00 51.31 100 ASP A O 1
ATOM 787 N N . LEU A 1 104 ? 48.405 26.578 36.870 1.00 50.49 101 LEU A N 1
ATOM 788 C CA . LEU A 1 104 ? 47.473 25.872 35.996 1.00 47.43 101 LEU A CA 1
ATOM 789 C C . LEU A 1 104 ? 46.639 26.860 35.183 1.00 49.57 101 LEU A C 1
ATOM 790 O O . LEU A 1 104 ? 46.414 27.996 35.617 1.00 50.52 101 LEU A O 1
ATOM 795 N N . THR A 1 105 ? 46.208 26.448 33.991 1.00 42.83 102 THR A N 1
ATOM 796 C CA . THR A 1 105 ? 45.275 27.249 33.203 1.00 46.37 102 THR A CA 1
ATOM 797 C C . THR A 1 105 ? 44.281 26.300 32.561 1.00 46.74 102 THR A C 1
ATOM 798 O O . THR A 1 105 ? 44.586 25.117 32.390 1.00 49.26 102 THR A O 1
ATOM 802 N N . LEU A 1 106 ? 43.101 26.797 32.204 1.00 47.45 103 LEU A N 1
ATOM 803 C CA . LEU A 1 106 ? 42.158 25.970 31.471 1.00 46.23 103 LEU A CA 1
ATOM 804 C C . LEU A 1 106 ? 42.831 25.379 30.220 1.00 49.85 103 LEU A C 1
ATOM 805 O O . LEU A 1 106 ? 42.789 24.165 30.007 1.00 51.29 103 LEU A O 1
ATOM 810 N N . SER A 1 107 ? 43.497 26.219 29.429 1.00 50.81 104 SER A N 1
ATOM 811 C CA . SER A 1 107 ? 44.177 25.755 28.217 1.00 49.66 104 SER A CA 1
ATOM 812 C C . SER A 1 107 ? 45.158 24.613 28.476 1.00 45.67 104 SER A C 1
ATOM 813 O O . SER A 1 107 ? 45.123 23.575 27.784 1.00 40.74 104 SER A O 1
ATOM 816 N N . ARG A 1 108 ? 46.033 24.801 29.463 1.00 41.47 105 ARG A N 1
ATOM 817 C CA . ARG A 1 108 ? 46.984 23.753 29.815 1.00 47.36 105 ARG A CA 1
ATOM 818 C C . ARG A 1 108 ? 46.259 22.450 30.184 1.00 45.26 105 ARG A C 1
ATOM 819 O O . ARG A 1 108 ? 46.522 21.407 29.567 1.00 40.44 105 ARG A O 1
ATOM 827 N N . ILE A 1 109 ? 45.330 22.518 31.145 1.00 44.05 106 ILE A N 1
ATOM 828 C CA . ILE A 1 109 ? 44.530 21.349 31.532 1.00 38.36 106 ILE A CA 1
ATOM 829 C C . ILE A 1 109 ? 43.867 20.674 30.322 1.00 41.24 106 ILE A C 1
ATOM 830 O O . ILE A 1 109 ? 43.945 19.439 30.179 1.00 37.99 106 ILE A O 1
ATOM 835 N N . ALA A 1 110 ? 43.248 21.471 29.445 1.00 35.84 107 ALA A N 1
ATOM 836 C CA . ALA A 1 110 ? 42.614 20.931 28.239 1.00 37.39 107 ALA A CA 1
ATOM 837 C C . ALA A 1 110 ? 43.646 20.218 27.346 1.00 41.51 107 ALA A C 1
ATOM 838 O O . ALA A 1 110 ? 43.316 19.247 26.637 1.00 36.12 107 ALA A O 1
ATOM 840 N N . ALA A 1 111 ? 44.885 20.715 27.372 1.00 35.35 108 ALA A N 1
ATOM 841 C CA . ALA A 1 111 ? 45.928 20.191 26.505 1.00 38.42 108 ALA A CA 1
ATOM 842 C C . ALA A 1 111 ? 46.464 18.881 27.083 1.00 41.98 108 ALA A C 1
ATOM 843 O O . ALA A 1 111 ? 46.682 17.904 26.345 1.00 39.09 108 ALA A O 1
ATOM 845 N N . ALA A 1 112 ? 46.672 18.863 28.401 1.00 38.94 109 ALA A N 1
ATOM 846 C CA . ALA A 1 112 ? 47.187 17.678 29.077 1.00 37.65 109 ALA A CA 1
ATOM 847 C C . ALA A 1 112 ? 46.251 16.505 28.874 1.00 37.39 109 ALA A C 1
ATOM 848 O O . ALA A 1 112 ? 46.698 15.354 28.864 1.00 37.14 109 ALA A O 1
ATOM 850 N N . PHE A 1 113 ? 44.955 16.793 28.729 1.00 36.72 110 PHE A N 1
ATOM 851 C CA . PHE A 1 113 ? 43.952 15.734 28.629 1.00 36.00 110 PHE A CA 1
ATOM 852 C C . PHE A 1 113 ? 43.269 15.751 27.272 1.00 38.93 110 PHE A C 1
ATOM 853 O O . PHE A 1 113 ? 42.069 15.441 27.156 1.00 36.70 110 PHE A O 1
ATOM 861 N N . ALA A 1 114 ? 44.063 16.093 26.255 1.00 39.33 111 ALA A N 1
ATOM 862 C CA . ALA A 1 114 ? 43.589 16.278 24.884 1.00 40.65 111 ALA A CA 1
ATOM 863 C C . ALA A 1 114 ? 42.647 15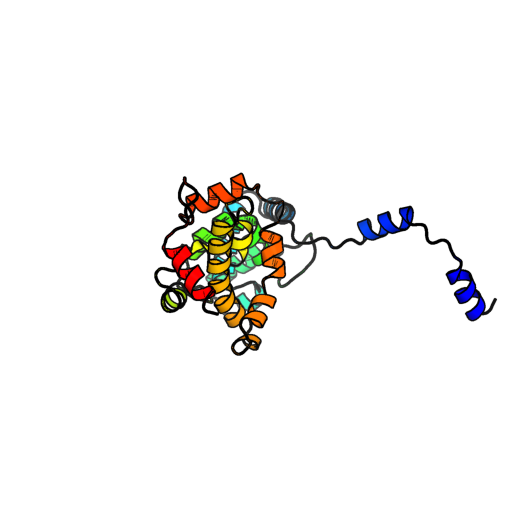.178 24.370 1.00 36.80 111 ALA A C 1
ATOM 864 O O . ALA A 1 114 ? 41.648 15.471 23.689 1.00 34.02 111 ALA A O 1
ATOM 866 N N . GLY A 1 115 ? 42.975 13.923 24.673 1.00 35.20 112 GLY A N 1
ATOM 867 C CA . GLY A 1 115 ? 42.150 12.808 24.234 1.00 35.76 112 GLY A CA 1
ATOM 868 C C . GLY A 1 115 ? 40.709 12.929 24.706 1.00 40.73 112 GLY A C 1
ATOM 869 O O . GLY A 1 115 ? 39.780 12.468 24.027 1.00 41.41 112 GLY A O 1
ATOM 870 N N . TRP A 1 116 ? 40.501 13.550 25.866 1.00 36.15 113 TRP A N 1
ATOM 871 C CA . TRP A 1 116 ? 39.142 13.736 26.334 1.00 40.94 113 TRP A CA 1
ATOM 872 C C . TRP A 1 116 ? 38.535 15.041 25.775 1.00 42.32 113 TRP A C 1
ATOM 873 O O . TRP A 1 116 ? 37.376 15.063 25.295 1.00 36.67 113 TRP A O 1
ATOM 884 N N . THR A 1 117 ? 39.332 16.111 25.851 1.00 38.58 114 THR A N 1
ATOM 885 C CA . THR A 1 117 ? 38.997 17.413 25.290 1.00 37.30 114 THR A CA 1
ATOM 886 C C . THR A 1 117 ? 38.354 17.300 23.920 1.00 42.82 114 THR A C 1
ATOM 887 O O . THR A 1 117 ? 37.333 17.951 23.652 1.00 42.96 114 THR A O 1
ATOM 891 N N . CYS A 1 118 ? 38.929 16.451 23.064 1.00 40.41 115 CYS A N 1
ATOM 892 C CA . CYS A 1 118 ? 38.474 16.365 21.680 1.00 40.77 115 CYS A CA 1
ATOM 893 C C . CYS A 1 118 ? 37.190 15.556 21.523 1.00 42.19 115 CYS A C 1
ATOM 894 O O . CYS A 1 118 ? 36.494 15.702 20.528 1.00 43.11 115 CYS A O 1
ATOM 897 N N . GLN A 1 119 ? 36.854 14.714 22.494 1.00 44.22 116 GLN A N 1
ATOM 898 C CA . GLN A 1 119 ? 35.548 14.067 22.440 1.00 42.03 116 GLN A CA 1
ATOM 899 C C . GLN A 1 119 ? 34.494 15.039 22.935 1.00 50.90 116 GLN A C 1
ATOM 900 O O . GLN A 1 119 ? 33.379 15.081 22.408 1.00 49.08 116 GLN A O 1
ATOM 906 N N . ALA A 1 120 ? 34.847 15.829 23.951 1.00 47.16 117 ALA A N 1
ATOM 907 C CA . ALA A 1 120 ? 33.890 16.779 24.493 1.00 46.96 117 ALA A CA 1
ATOM 908 C C . ALA A 1 120 ? 33.525 17.832 23.438 1.00 51.25 117 ALA A C 1
ATOM 909 O O . ALA A 1 120 ? 32.366 18.263 23.362 1.00 50.48 117 ALA A O 1
ATOM 911 N N . ALA A 1 121 ? 34.497 18.233 22.613 1.00 51.18 118 ALA A N 1
ATOM 912 C CA . ALA A 1 121 ? 34.229 19.234 21.573 1.00 52.43 118 ALA A CA 1
ATOM 913 C C . ALA A 1 121 ? 33.099 18.787 20.628 1.00 53.26 118 ALA A C 1
ATOM 914 O O . ALA A 1 121 ? 32.340 19.617 20.118 1.00 48.18 118 ALA A O 1
ATOM 916 N N . GLU A 1 122 ? 32.978 17.478 20.410 1.00 52.76 119 GLU A N 1
ATOM 917 C CA . GLU A 1 122 ? 31.884 16.942 19.600 1.00 56.45 119 GLU A CA 1
ATOM 918 C C . GLU A 1 122 ? 30.524 17.196 20.268 1.00 58.13 119 GLU A C 1
ATOM 919 O O . GLU A 1 122 ? 29.520 17.458 19.595 1.00 60.30 119 GLU A O 1
ATOM 925 N N . VAL A 1 123 ? 30.502 17.130 21.596 1.00 59.02 120 VAL A N 1
ATOM 926 C CA . VAL A 1 123 ? 29.272 17.311 22.365 1.00 55.66 120 VAL A CA 1
ATOM 927 C C . VAL A 1 123 ? 28.867 18.775 22.425 1.00 55.09 120 VAL A C 1
ATOM 928 O O . VAL A 1 123 ? 27.698 19.093 22.229 1.00 57.49 120 VAL A O 1
ATOM 932 N N . VAL A 1 124 ? 29.834 19.655 22.695 1.00 50.77 121 VAL A N 1
ATOM 933 C CA . VAL A 1 124 ? 29.574 21.083 22.840 1.00 45.94 121 VAL A CA 1
ATOM 934 C C . VAL A 1 124 ? 29.844 21.870 21.547 1.00 53.12 121 VAL A C 1
ATOM 935 O O . VAL A 1 124 ? 30.128 23.069 21.593 1.00 51.19 121 VAL A O 1
ATOM 939 N N . GLN A 1 125 ? 29.736 21.204 20.397 1.00 52.56 122 GLN A N 1
ATOM 940 C CA . GLN A 1 125 ? 30.097 21.828 19.120 1.00 58.66 122 GLN A CA 1
ATOM 941 C C . GLN A 1 125 ? 29.318 23.110 18.760 1.00 61.07 122 GLN A C 1
ATOM 942 O O . GLN A 1 125 ? 29.849 23.978 18.059 1.00 60.00 122 GLN A O 1
ATOM 948 N N . ASP A 1 126 ? 28.072 23.229 19.222 1.00 62.15 123 ASP A N 1
ATOM 949 C CA . ASP A 1 126 ? 27.246 24.389 18.869 1.00 59.97 123 ASP A CA 1
ATOM 950 C C . ASP A 1 126 ? 27.618 25.598 19.719 1.00 62.03 123 ASP A C 1
ATOM 951 O O . ASP A 1 126 ? 27.084 26.688 19.511 1.00 65.48 123 ASP A O 1
ATOM 956 N N . TYR A 1 127 ? 28.539 25.406 20.665 1.00 58.31 124 TYR A N 1
ATOM 957 C CA . TYR A 1 127 ? 28.900 26.455 21.622 1.00 53.71 124 TYR A CA 1
ATOM 958 C C . TYR A 1 127 ? 30.392 26.735 21.586 1.00 53.61 124 TYR A 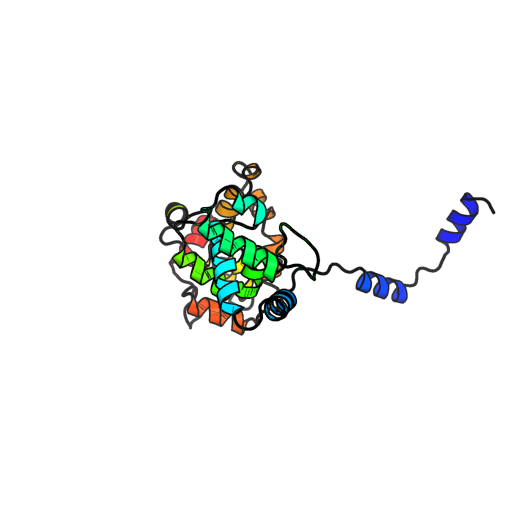C 1
ATOM 959 O O . TYR A 1 127 ? 30.959 27.317 22.525 1.00 56.12 124 TYR A O 1
ATOM 968 N N . LEU A 1 128 ? 31.023 26.301 20.498 1.00 53.07 125 LEU A N 1
ATOM 969 C CA . LEU A 1 128 ? 32.448 26.525 20.279 1.00 57.38 125 LEU A CA 1
ATOM 970 C C . LEU A 1 128 ? 32.627 27.855 19.557 1.00 55.02 125 LEU A C 1
ATOM 971 O O . LEU A 1 128 ? 31.730 28.288 18.826 1.00 60.18 125 LEU A O 1
ATOM 976 N N . PRO A 1 129 ? 33.774 28.516 19.775 1.00 53.26 126 PRO A N 1
ATOM 977 C CA . PRO A 1 129 ? 34.066 29.781 19.087 1.00 52.50 126 PRO A CA 1
ATOM 978 C C . PRO A 1 129 ? 33.771 29.639 17.593 1.00 59.62 126 PRO A C 1
ATOM 979 O O . PRO A 1 129 ? 32.973 30.410 17.060 1.00 67.71 126 PRO A O 1
ATOM 983 N N . VAL A 1 130 ? 34.394 28.660 16.942 1.00 56.38 127 VAL A N 1
ATOM 984 C CA . VAL A 1 130 ? 34.005 28.255 15.600 1.00 54.70 127 VAL A CA 1
ATOM 985 C C . VAL A 1 130 ? 33.170 26.983 15.720 1.00 58.98 127 VAL A C 1
ATOM 986 O O . VAL A 1 130 ? 33.611 25.986 16.298 1.00 61.90 127 VAL A O 1
ATOM 990 N N . THR A 1 131 ? 31.963 27.017 15.173 1.00 60.56 128 THR A N 1
ATOM 991 C CA . THR A 1 131 ? 30.987 25.949 15.375 1.00 58.74 128 THR A CA 1
ATOM 992 C C . THR A 1 131 ? 31.154 24.778 14.381 1.00 65.01 128 THR A C 1
ATOM 993 O O . THR A 1 131 ? 31.784 24.929 13.315 1.00 61.69 128 THR A O 1
ATOM 997 N N . GLY A 1 132 ? 30.601 23.613 14.724 1.00 62.00 129 GLY A N 1
ATOM 998 C CA . GLY A 1 132 ? 30.634 22.475 13.816 1.00 63.74 129 GLY A CA 1
ATOM 999 C C . GLY A 1 132 ? 29.986 22.771 12.470 1.00 65.05 129 GLY A C 1
ATOM 1000 O O . GLY A 1 132 ? 30.542 22.451 11.400 1.00 65.20 129 GLY A O 1
ATOM 1001 N N . ARG A 1 133 ? 28.805 23.384 12.524 1.00 68.91 130 ARG A N 1
ATOM 1002 C CA . ARG A 1 133 ? 28.075 23.792 11.322 1.00 65.37 130 ARG A CA 1
ATOM 1003 C C . ARG A 1 133 ? 28.861 24.812 10.505 1.00 64.22 130 ARG A C 1
ATOM 1004 O O . ARG A 1 133 ? 28.872 24.754 9.272 1.00 64.24 130 ARG A O 1
ATOM 1012 N N . ALA A 1 134 ? 29.531 25.729 11.199 1.00 58.86 131 ALA A N 1
ATOM 1013 C CA . ALA A 1 134 ? 30.360 26.735 10.559 1.00 57.36 131 ALA A CA 1
ATOM 1014 C C . ALA A 1 134 ? 31.438 26.043 9.740 1.00 62.49 131 ALA A C 1
ATOM 1015 O O . ALA A 1 134 ? 31.707 26.437 8.602 1.00 68.24 131 ALA A O 1
ATOM 1017 N N . MET A 1 135 ? 32.050 25.006 10.313 1.00 61.79 132 MET A N 1
ATOM 1018 C CA . MET A 1 135 ? 33.039 24.214 9.588 1.00 62.44 132 MET A CA 1
ATOM 1019 C C . MET A 1 135 ? 32.405 23.414 8.452 1.00 62.28 132 MET A C 1
ATOM 1020 O O . MET A 1 135 ? 33.042 23.212 7.405 1.00 60.61 132 MET A O 1
ATOM 1025 N N . ASP A 1 136 ? 31.171 22.947 8.658 1.00 59.71 133 ASP A N 1
ATOM 1026 C CA . ASP A 1 136 ? 30.488 22.153 7.631 1.00 65.83 133 ASP A CA 1
ATOM 1027 C C . ASP A 1 136 ? 30.391 22.939 6.322 1.00 67.01 133 ASP A C 1
ATOM 1028 O O . ASP A 1 136 ? 30.566 22.385 5.231 1.00 65.68 133 ASP A O 1
ATOM 1033 N N . ALA A 1 137 ? 30.141 24.239 6.446 1.00 64.02 134 ALA A N 1
ATOM 1034 C CA . ALA A 1 137 ? 30.104 25.134 5.295 1.00 63.06 134 ALA A CA 1
ATOM 1035 C C . ALA A 1 137 ? 31.432 25.151 4.531 1.00 64.47 134 ALA A C 1
ATOM 1036 O O . ALA A 1 137 ? 31.443 25.249 3.301 1.00 73.73 134 ALA A O 1
ATOM 1038 N N . ILE A 1 138 ? 32.546 25.056 5.252 1.00 61.98 135 ILE A N 1
ATOM 1039 C CA . ILE A 1 138 ? 33.867 25.033 4.617 1.00 61.50 135 ILE A CA 1
ATOM 1040 C C . ILE A 1 138 ? 34.205 23.653 4.042 1.00 60.38 135 ILE A C 1
ATOM 1041 O O . ILE A 1 138 ? 34.647 23.542 2.892 1.00 64.13 135 ILE A O 1
ATOM 1046 N N . SER A 1 139 ? 34.016 22.611 4.850 1.00 61.86 136 SER A N 1
ATOM 1047 C CA . SER A 1 139 ? 34.130 21.232 4.378 1.00 55.42 136 SER A CA 1
ATOM 1048 C C . SER A 1 139 ? 33.048 20.428 5.089 1.00 60.97 136 SER A C 1
ATOM 1049 O O . SER A 1 139 ? 32.926 20.483 6.322 1.00 59.74 136 SER A O 1
ATOM 1052 N N . ASP A 1 140 ? 32.246 19.703 4.318 1.00 61.69 137 ASP A N 1
ATOM 1053 C CA . ASP A 1 140 ? 31.061 19.061 4.876 1.00 65.66 137 ASP A CA 1
ATOM 1054 C C . ASP A 1 140 ? 31.402 17.878 5.794 1.00 64.42 137 ASP A C 1
ATOM 1055 O O . ASP A 1 140 ? 32.411 17.185 5.593 1.00 63.15 137 ASP A O 1
ATOM 1060 N N . LYS A 1 141 ? 30.552 17.666 6.800 1.00 64.39 138 LY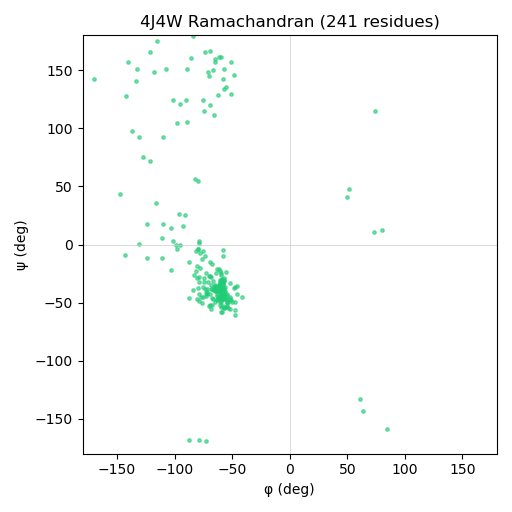S A N 1
ATOM 1061 C CA . LYS A 1 141 ? 30.790 16.668 7.848 1.00 64.84 138 LYS A CA 1
ATOM 1062 C C . LYS A 1 141 ? 32.197 16.776 8.470 1.00 59.30 138 LYS A C 1
ATOM 1063 O O . LYS A 1 141 ? 32.844 15.763 8.737 1.00 59.64 138 LYS A O 1
ATOM 1069 N N . PHE A 1 142 ? 32.664 18.001 8.706 1.00 59.65 139 PHE A N 1
ATOM 1070 C CA . PHE A 1 142 ? 34.009 18.212 9.237 1.00 54.90 139 PHE A CA 1
ATOM 1071 C C . PHE A 1 142 ? 34.156 17.572 10.621 1.00 53.06 139 PHE A C 1
ATOM 1072 O O . PHE A 1 142 ? 33.346 17.825 11.524 1.00 56.59 139 PHE A O 1
ATOM 1080 N N . PRO A 1 143 ? 35.206 16.752 10.794 1.00 53.83 140 PRO A N 1
ATOM 1081 C CA . PRO A 1 143 ? 35.382 15.935 12.009 1.00 49.19 140 PRO A CA 1
ATOM 1082 C C . PRO A 1 143 ? 35.626 16.777 13.262 1.00 49.33 140 PRO A C 1
ATOM 1083 O O . PRO A 1 143 ? 36.695 17.405 13.389 1.00 43.71 140 PRO A O 1
ATOM 1087 N N . ARG A 1 144 ? 34.645 16.764 14.169 1.00 46.30 141 ARG A N 1
ATOM 1088 C CA . ARG A 1 144 ? 34.667 17.576 15.379 1.00 42.99 141 ARG A CA 1
ATOM 1089 C C . ARG A 1 144 ? 35.872 17.317 16.272 1.00 44.24 141 ARG A C 1
ATOM 1090 O O . ARG A 1 144 ? 36.352 18.235 16.934 1.00 45.08 141 ARG A O 1
ATOM 1098 N N . ALA A 1 145 ? 36.354 16.073 16.295 1.00 46.86 142 ALA A N 1
ATOM 1099 C CA . ALA A 1 145 ? 37.522 15.708 17.097 1.00 43.42 142 ALA A CA 1
ATOM 1100 C C . ALA A 1 145 ? 38.732 16.577 16.770 1.00 43.25 142 ALA A C 1
ATOM 1101 O O . ALA A 1 145 ? 39.633 16.709 17.595 1.00 45.62 142 ALA A O 1
ATOM 1103 N N . LEU A 1 146 ? 38.756 17.161 15.571 1.00 42.30 143 LEU A N 1
ATOM 1104 C CA . LEU A 1 146 ? 39.852 18.032 15.154 1.00 42.74 143 LEU A CA 1
ATOM 1105 C C . LEU A 1 146 ? 39.715 19.451 15.727 1.00 48.70 143 LEU A C 1
ATOM 1106 O O . LEU A 1 146 ? 40.705 20.222 15.784 1.00 41.43 143 LEU A O 1
ATOM 1111 N N . MET A 1 147 ? 38.496 19.786 16.161 1.00 46.91 144 MET A N 1
ATOM 1112 C CA . MET A 1 147 ? 38.136 21.178 16.438 1.00 42.74 144 MET A CA 1
ATOM 1113 C C . MET A 1 147 ? 38.559 21.700 17.812 1.00 44.96 144 MET A C 1
ATOM 1114 O O . MET A 1 147 ? 37.733 22.206 18.576 1.00 42.30 144 MET A O 1
ATOM 1119 N N . HIS A 1 148 ? 39.854 21.610 18.099 1.00 43.73 145 HIS A N 1
ATOM 1120 C CA . HIS A 1 148 ? 40.433 22.217 19.295 1.00 40.18 145 HIS A CA 1
ATOM 1121 C C . HIS A 1 148 ? 41.941 22.110 19.146 1.00 41.49 145 HIS A C 1
ATOM 1122 O O . HIS A 1 148 ? 42.430 21.120 18.611 1.00 46.51 145 HIS A O 1
ATOM 1129 N N . PRO A 1 149 ? 42.682 23.142 19.580 1.00 41.99 146 PRO A N 1
ATOM 1130 C CA . PRO A 1 149 ? 44.144 23.175 19.406 1.00 43.09 146 PRO A CA 1
ATOM 1131 C C . PRO A 1 149 ? 44.851 21.989 20.042 1.00 44.19 146 PRO A C 1
ATOM 1132 O O . PRO A 1 149 ? 45.867 21.547 19.499 1.00 45.04 146 PRO A O 1
ATOM 1136 N N . SER A 1 150 ? 44.329 21.487 21.162 1.00 41.48 147 SER A N 1
ATOM 1137 C CA . SER A 1 150 ? 44.948 20.355 21.855 1.00 42.96 147 SER A CA 1
ATOM 1138 C C . SER A 1 150 ? 45.033 19.066 21.001 1.00 45.06 147 SER A C 1
ATOM 1139 O O . SER A 1 150 ? 45.887 18.194 21.267 1.00 41.06 147 SER A O 1
ATOM 1142 N N . PHE A 1 151 ? 44.174 18.952 19.984 1.00 41.85 148 PHE A N 1
ATOM 1143 C CA . PHE A 1 151 ? 44.234 17.818 19.073 1.00 41.42 148 PHE A CA 1
ATOM 1144 C C . PHE A 1 151 ? 45.646 17.533 18.573 1.00 45.92 148 PHE A C 1
ATOM 1145 O O . PHE A 1 151 ? 45.999 16.358 18.365 1.00 43.34 148 PHE A O 1
ATOM 1153 N N . ALA A 1 152 ? 46.430 18.594 18.339 1.00 40.79 149 ALA A N 1
ATOM 1154 C CA . ALA A 1 152 ? 47.800 18.441 17.828 1.00 40.54 149 ALA A CA 1
ATOM 1155 C C . ALA A 1 152 ? 48.589 17.363 18.564 1.00 46.34 149 ALA A C 1
ATOM 1156 O O . ALA A 1 152 ? 49.408 16.656 17.952 1.00 45.50 149 ALA A O 1
ATOM 1158 N N . GLY A 1 153 ? 48.354 17.242 19.873 1.00 44.47 150 GLY A N 1
ATOM 1159 C CA . GLY A 1 153 ? 49.120 16.313 20.686 1.00 47.41 150 GLY A CA 1
ATOM 1160 C C . GLY A 1 153 ? 48.697 14.869 20.478 1.00 48.60 150 GLY A C 1
ATOM 1161 O O . GLY A 1 153 ? 49.331 13.948 21.015 1.00 47.33 150 GLY A O 1
ATOM 1162 N N . LEU A 1 154 ? 47.638 14.672 19.693 1.00 44.38 151 LEU A N 1
ATOM 1163 C CA . LEU A 1 154 ? 47.102 13.340 19.448 1.00 44.84 151 LEU A CA 1
ATOM 1164 C C . LEU A 1 154 ? 47.599 12.769 18.121 1.00 43.20 151 LEU A C 1
ATOM 1165 O O . LEU A 1 154 ? 47.294 11.614 17.768 1.00 38.81 151 LEU A O 1
ATOM 1170 N N . VAL A 1 155 ? 48.356 13.576 17.382 1.00 43.66 152 VAL A N 1
ATOM 1171 C CA . VAL A 1 155 ? 48.857 13.136 16.080 1.00 50.24 152 VAL A CA 1
ATOM 1172 C C . VAL A 1 155 ? 50.026 12.148 16.224 1.00 47.27 152 VAL A C 1
ATOM 1173 O O . VAL A 1 155 ? 51.033 12.464 16.885 1.00 46.26 152 VAL A O 1
ATOM 1177 N N . ASP A 1 156 ? 49.895 10.964 15.613 1.00 43.32 153 ASP A N 1
ATOM 1178 C CA . ASP A 1 156 ? 51.008 10.011 15.541 1.00 48.34 153 ASP A CA 1
ATOM 1179 C C . ASP A 1 156 ? 51.839 10.269 14.286 1.00 50.62 153 ASP A C 1
ATOM 1180 O O . ASP A 1 156 ? 51.413 9.919 13.171 1.00 50.03 153 ASP A O 1
ATOM 1185 N N . PRO A 1 157 ? 53.036 10.864 14.475 1.00 48.38 154 PRO A N 1
ATOM 1186 C CA . PRO A 1 157 ? 53.927 11.293 13.383 1.00 50.85 154 PRO A CA 1
ATOM 1187 C C . PRO A 1 157 ? 54.681 10.130 12.711 1.00 46.50 154 PRO A C 1
ATOM 1188 O O . PRO A 1 157 ? 55.279 10.314 11.651 1.00 46.56 154 PRO A O 1
ATOM 1192 N N . THR A 1 158 ? 54.648 8.950 13.326 1.00 48.69 155 THR A N 1
ATOM 1193 C CA . THR A 1 158 ? 55.258 7.763 12.734 1.00 47.45 155 THR A CA 1
ATOM 1194 C C . THR A 1 158 ? 54.340 7.133 11.691 1.00 44.67 155 THR A C 1
ATOM 1195 O O . THR A 1 158 ? 54.726 6.163 11.037 1.00 50.01 155 THR A O 1
ATOM 1199 N N . LEU A 1 159 ? 53.120 7.658 11.566 1.00 42.55 156 LEU A N 1
ATOM 1200 C CA . LEU A 1 159 ? 52.153 7.175 10.573 1.00 45.42 156 LEU A CA 1
ATOM 1201 C C . LEU A 1 159 ? 52.722 7.372 9.162 1.00 50.61 156 LEU A C 1
ATOM 1202 O O . LEU A 1 159 ? 53.687 8.146 8.992 1.00 53.06 156 LEU A O 1
ATOM 1207 N N . PRO A 1 160 ? 52.162 6.656 8.154 1.00 51.86 157 PRO A N 1
ATOM 1208 C CA . PRO A 1 160 ? 52.575 6.940 6.768 1.00 49.54 157 PRO A CA 1
ATOM 1209 C C . PRO A 1 160 ? 52.470 8.445 6.525 1.00 52.12 157 PRO A C 1
ATOM 1210 O O . PRO A 1 160 ? 51.414 9.029 6.836 1.00 50.66 157 PRO A O 1
ATOM 1214 N N . GLU A 1 161 ? 53.533 9.052 5.998 1.00 54.94 158 GLU A N 1
ATOM 1215 C CA . GLU A 1 161 ? 53.598 10.499 5.804 1.00 56.49 158 GLU A CA 1
ATOM 1216 C C . GLU A 1 161 ? 52.347 11.096 5.115 1.00 59.21 158 GLU A C 1
ATOM 1217 O O . GLU A 1 161 ? 51.886 12.188 5.486 1.00 59.05 158 GLU A O 1
ATOM 1223 N N . GLY A 1 162 ? 51.780 10.371 4.148 1.00 55.09 159 GLY A N 1
ATOM 1224 C CA . GLY A 1 162 ? 50.603 10.847 3.439 1.00 52.01 159 GLY A CA 1
ATOM 1225 C C . GLY A 1 162 ? 49.438 11.054 4.382 1.00 48.90 159 GLY A C 1
ATOM 1226 O O . GLY A 1 162 ? 48.646 12.000 4.226 1.00 50.50 159 GLY A O 1
ATOM 1227 N N . VAL A 1 163 ? 49.342 10.168 5.371 1.00 49.33 160 VAL A N 1
ATOM 1228 C CA . VAL A 1 163 ? 48.239 10.193 6.324 1.00 50.84 160 VAL A CA 1
ATOM 1229 C C . VAL A 1 163 ? 48.425 11.299 7.382 1.00 49.04 160 VAL A C 1
ATOM 1230 O O . VAL A 1 163 ? 47.480 12.049 7.675 1.00 48.23 160 VAL A O 1
ATOM 1234 N N . VAL A 1 164 ? 49.635 11.405 7.933 1.00 42.19 161 VAL A N 1
ATOM 1235 C CA . VAL A 1 164 ? 49.965 12.484 8.847 1.00 45.44 161 VAL A CA 1
ATOM 1236 C C . VAL A 1 164 ? 49.568 13.796 8.180 1.00 50.84 161 VAL A C 1
ATOM 1237 O O . VAL A 1 164 ? 48.874 14.630 8.774 1.00 51.03 161 VAL A O 1
ATOM 1241 N N . GLU A 1 165 ? 49.978 13.937 6.923 1.00 50.99 162 GLU A N 1
ATOM 1242 C CA . GLU A 1 165 ? 49.728 15.134 6.135 1.00 54.23 162 GLU A CA 1
ATOM 1243 C C . GLU A 1 165 ? 48.231 15.437 5.998 1.00 48.73 162 GLU A C 1
ATOM 1244 O O . GLU A 1 165 ? 47.813 16.582 6.160 1.00 48.82 162 GLU A O 1
ATOM 1250 N N . ASP A 1 166 ? 47.420 14.423 5.716 1.00 49.18 163 ASP A N 1
ATOM 1251 C CA . ASP A 1 166 ? 45.973 14.628 5.649 1.00 50.18 163 ASP A CA 1
ATOM 1252 C C . ASP A 1 166 ? 45.385 15.064 7.006 1.00 53.53 163 ASP A C 1
ATOM 1253 O O . ASP A 1 166 ? 44.496 15.922 7.059 1.00 52.70 163 ASP A O 1
ATOM 1258 N N . ILE A 1 167 ? 45.878 14.481 8.099 1.00 49.20 164 ILE A N 1
ATOM 1259 C CA . ILE A 1 167 ? 45.321 14.754 9.423 1.00 44.26 164 ILE A CA 1
ATOM 1260 C C . ILE A 1 167 ? 45.665 16.188 9.865 1.00 44.31 164 ILE A C 1
ATOM 1261 O O . ILE A 1 167 ? 44.784 16.977 10.235 1.00 43.20 164 ILE A O 1
ATOM 1266 N N . VAL A 1 168 ? 46.948 16.517 9.809 1.00 41.40 165 VAL A N 1
ATOM 1267 C CA . VAL A 1 168 ? 47.418 17.869 10.045 1.00 44.21 165 VAL A CA 1
ATOM 1268 C C . VAL A 1 168 ? 46.688 18.917 9.185 1.00 47.27 165 VAL A C 1
ATOM 1269 O O . VAL A 1 168 ? 46.110 19.880 9.713 1.00 42.08 165 VAL A O 1
ATOM 1273 N N . HIS A 1 169 ? 46.697 18.728 7.869 1.00 49.59 166 HIS A N 1
ATOM 1274 C CA . HIS A 1 169 ? 46.061 19.696 6.976 1.00 48.91 166 HIS A CA 1
ATOM 1275 C C . HIS A 1 169 ? 44.586 19.923 7.299 1.00 50.86 166 HIS A C 1
ATOM 1276 O O . HIS A 1 169 ? 44.121 21.076 7.310 1.00 51.88 166 HIS A O 1
ATOM 1283 N N . ALA A 1 170 ? 43.861 18.843 7.591 1.00 48.43 167 ALA A N 1
ATOM 1284 C CA . ALA A 1 170 ? 42.456 18.959 7.972 1.00 46.83 167 ALA A CA 1
ATOM 1285 C C . ALA A 1 170 ? 42.294 19.773 9.271 1.00 49.88 167 ALA A C 1
ATOM 1286 O O . ALA A 1 170 ? 41.347 20.559 9.417 1.00 51.58 167 ALA A O 1
ATOM 1288 N N . HIS A 1 171 ? 43.218 19.570 10.209 1.00 45.37 168 HIS A N 1
ATOM 1289 C CA . HIS A 1 171 ? 43.192 20.256 11.500 1.00 47.07 168 HIS A CA 1
ATOM 1290 C C . HIS A 1 171 ? 43.565 21.718 11.289 1.00 46.92 168 HIS A C 1
ATOM 1291 O O . HIS A 1 171 ? 43.006 22.610 11.933 1.00 44.20 168 HIS A O 1
ATOM 1298 N N . CYS A 1 172 ? 44.520 21.949 10.386 1.00 49.97 169 CYS A N 1
ATOM 1299 C CA . CYS A 1 172 ? 44.938 23.298 10.007 1.00 47.42 169 CYS A CA 1
ATOM 1300 C C . CYS A 1 172 ? 43.782 24.138 9.472 1.00 49.98 169 CYS A C 1
ATOM 1301 O O . CYS A 1 172 ? 43.695 25.337 9.751 1.00 50.46 169 CYS A O 1
ATOM 1304 N N . LEU A 1 173 ? 42.897 23.511 8.700 1.00 47.52 170 LEU A N 1
ATOM 1305 C CA . LEU A 1 173 ? 41.726 24.208 8.167 1.00 50.57 170 LEU A CA 1
ATOM 1306 C C . LEU A 1 173 ? 40.857 24.727 9.311 1.00 52.08 170 LEU A C 1
ATOM 1307 O O . LEU A 1 173 ? 40.289 25.818 9.238 1.00 49.97 170 LEU A O 1
ATOM 1312 N N . PHE A 1 174 ? 40.747 23.938 10.373 1.00 54.66 171 PHE A N 1
ATOM 1313 C CA . PHE A 1 174 ? 39.985 24.376 11.524 1.00 51.07 171 PHE A CA 1
ATOM 1314 C C . PHE A 1 174 ? 40.768 25.469 12.227 1.00 48.67 171 PHE A C 1
ATOM 1315 O O . PHE A 1 174 ? 40.199 26.466 12.689 1.00 48.76 171 PHE A O 1
ATOM 1323 N N . MET A 1 175 ? 42.077 25.273 12.320 1.00 43.18 172 MET A N 1
ATOM 1324 C CA . MET A 1 175 ? 42.911 26.208 13.057 1.00 47.66 172 MET A CA 1
ATOM 1325 C C . MET A 1 175 ? 42.903 27.587 12.400 1.00 55.68 172 MET A C 1
ATOM 1326 O O . MET A 1 175 ? 43.127 28.605 13.064 1.00 58.16 172 MET A O 1
ATOM 1331 N N . ILE A 1 176 ? 42.627 27.623 11.099 1.00 52.04 173 ILE A N 1
ATOM 1332 C CA . ILE A 1 176 ? 42.554 28.886 10.389 1.00 55.48 173 ILE A CA 1
ATOM 1333 C C . ILE A 1 176 ? 41.333 29.672 10.877 1.00 55.30 173 ILE A C 1
ATOM 1334 O O . ILE A 1 176 ? 41.470 30.804 11.344 1.00 57.92 173 ILE A O 1
ATOM 1339 N N . GLN A 1 177 ? 40.153 29.062 10.803 1.00 52.28 174 GLN A N 1
ATOM 1340 C CA . GLN A 1 177 ? 38.932 29.675 11.325 1.00 57.33 174 GLN A CA 1
ATOM 1341 C C . GLN A 1 177 ? 39.069 30.039 12.791 1.00 59.50 174 GLN A C 1
ATOM 1342 O O . GLN A 1 177 ? 38.695 31.134 13.215 1.00 64.40 174 GLN A O 1
ATOM 1348 N N . PHE A 1 178 ? 39.597 29.103 13.563 1.00 57.59 175 PHE A N 1
ATOM 1349 C CA . PHE A 1 178 ? 39.758 29.306 14.987 1.00 59.20 175 PHE A CA 1
ATOM 1350 C C . PHE A 1 178 ? 40.658 30.501 15.247 1.00 58.03 175 PHE A C 1
ATOM 1351 O O . PHE A 1 178 ? 40.278 31.413 15.983 1.00 60.24 175 PHE A O 1
ATOM 1359 N N . SER A 1 179 ? 41.848 30.488 14.647 1.00 56.26 176 SER A N 1
ATOM 1360 C CA . SER A 1 179 ? 42.854 31.494 14.947 1.00 57.75 176 SER A CA 1
ATOM 1361 C C . SER A 1 179 ? 42.346 32.893 14.590 1.00 65.45 176 SER A C 1
ATOM 1362 O O . SER A 1 179 ? 42.634 33.863 15.301 1.00 67.70 176 SER A O 1
ATOM 1365 N N . LYS A 1 180 ? 41.568 32.973 13.507 1.00 64.52 177 LYS A N 1
ATOM 1366 C CA . LYS A 1 180 ? 40.919 34.210 13.075 1.00 64.58 177 LYS A CA 1
ATOM 1367 C C . LYS A 1 180 ? 39.869 34.650 14.078 1.00 69.31 177 LYS A C 1
ATOM 1368 O O . LYS A 1 180 ? 39.808 35.829 14.442 1.00 77.79 177 LYS A O 1
ATOM 1374 N N . THR A 1 181 ? 39.032 33.709 14.507 1.00 64.55 178 THR A N 1
ATOM 1375 C CA . THR A 1 181 ? 37.949 34.020 15.438 1.00 65.57 178 THR A CA 1
ATOM 1376 C C . THR A 1 181 ? 38.486 34.558 16.770 1.00 64.57 178 THR A C 1
ATOM 1377 O O . THR A 1 181 ? 37.889 35.450 17.371 1.00 68.19 178 THR A O 1
ATOM 1381 N N . ILE A 1 182 ? 39.636 34.043 17.197 1.00 64.17 179 ILE A N 1
ATOM 1382 C CA . ILE A 1 182 ? 40.261 34.449 18.457 1.00 69.73 179 ILE A CA 1
ATOM 1383 C C . ILE A 1 182 ? 41.088 35.730 18.299 1.00 74.84 179 ILE A C 1
ATOM 1384 O O . ILE A 1 182 ? 41.290 36.468 19.270 1.00 80.01 179 ILE A O 1
ATOM 1389 N N . ASN A 1 183 ? 41.577 35.987 17.084 1.00 73.39 180 ASN A N 1
ATOM 1390 C CA . ASN A 1 183 ? 42.345 37.210 16.805 1.00 76.65 180 ASN A CA 1
ATOM 1391 C C . ASN A 1 183 ? 41.840 37.915 15.555 1.00 73.57 180 ASN A C 1
ATOM 1392 O O . ASN A 1 183 ? 42.293 37.605 14.448 1.00 72.20 180 ASN A O 1
ATOM 1397 N N . PRO A 1 184 ? 40.911 38.875 15.728 1.00 78.31 181 PRO A N 1
ATOM 1398 C CA . PRO A 1 184 ? 40.288 39.569 14.588 1.00 78.53 181 PRO A CA 1
ATOM 1399 C C . PRO A 1 184 ? 41.333 40.321 13.761 1.00 70.74 181 PRO A C 1
ATOM 1400 O O . PRO A 1 184 ? 41.107 40.596 12.583 1.00 70.33 181 PRO A O 1
ATOM 1404 N N . SER A 1 185 ? 42.477 40.608 14.376 1.00 66.23 182 SER A N 1
ATOM 1405 C CA . SER A 1 185 ? 43.616 41.198 13.681 1.00 70.52 182 SER A CA 1
ATOM 1406 C C . SER A 1 185 ? 44.110 40.344 12.506 1.00 74.27 182 SER A C 1
ATOM 1407 O O . SER A 1 185 ? 44.941 40.787 11.706 1.00 75.33 182 SER A O 1
ATOM 1410 N N . LEU A 1 186 ? 43.598 39.122 12.401 1.00 76.83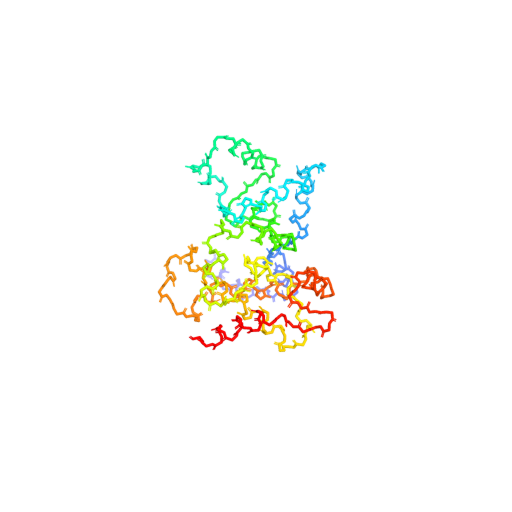 183 LEU A N 1
ATOM 1411 C CA . LEU A 1 186 ? 44.020 38.204 11.354 1.00 72.18 183 LEU A CA 1
ATOM 1412 C C . LEU A 1 186 ? 42.922 37.953 10.324 1.00 73.00 183 LEU A C 1
ATOM 1413 O O . LEU A 1 186 ? 43.195 37.384 9.263 1.00 75.87 183 LEU A O 1
ATOM 1418 N N . ARG A 1 187 ? 41.693 38.387 10.617 1.00 73.45 184 ARG A N 1
ATOM 1419 C CA . ARG A 1 187 ? 40.539 38.065 9.755 1.00 78.36 184 ARG A CA 1
ATOM 1420 C C . ARG A 1 187 ? 40.681 38.533 8.295 1.00 78.71 184 ARG A C 1
ATOM 1421 O O . ARG A 1 187 ? 39.826 38.240 7.454 1.00 78.95 184 ARG A O 1
ATOM 1429 N N . SER A 1 188 ? 41.763 39.248 7.998 1.00 80.08 185 SER A N 1
ATOM 1430 C CA . SER A 1 188 ? 42.038 39.708 6.640 1.00 82.90 185 SER A CA 1
ATOM 1431 C C . SER A 1 188 ? 43.417 39.239 6.170 1.00 82.33 185 SER A C 1
ATOM 1432 O O . SER A 1 188 ? 43.745 39.338 4.982 1.00 80.38 185 SER A O 1
ATOM 1435 N N . SER A 1 189 ? 44.212 38.725 7.110 1.00 82.17 186 SER A N 1
ATOM 1436 C CA . SER A 1 189 ? 45.568 38.233 6.829 1.00 82.47 186 SER A CA 1
ATOM 1437 C C . SER A 1 189 ? 45.610 37.082 5.807 1.00 81.42 186 SER A C 1
ATOM 1438 O O . SER A 1 189 ? 44.592 36.416 5.553 1.00 77.13 186 SER A O 1
ATOM 1441 N N . SER A 1 190 ? 46.789 36.850 5.223 1.00 81.28 187 SER A N 1
ATOM 1442 C CA . SER A 1 190 ? 46.957 35.754 4.260 1.00 79.46 187 SER A CA 1
ATOM 1443 C C . SER A 1 190 ? 46.974 34.401 4.967 1.00 79.68 187 SER A C 1
ATOM 1444 O O . SER A 1 190 ? 47.138 34.319 6.192 1.00 76.41 187 SER A O 1
ATOM 1447 N N . LYS A 1 191 ? 46.820 33.336 4.192 1.00 80.09 188 LYS A N 1
ATOM 1448 C CA . LYS A 1 191 ? 46.717 32.011 4.782 1.00 73.40 188 LYS A CA 1
ATOM 1449 C C . LYS A 1 191 ? 48.063 31.563 5.343 1.00 70.99 188 LYS A C 1
ATOM 1450 O O . LYS A 1 191 ? 48.111 30.888 6.367 1.00 73.12 188 LYS A O 1
ATOM 1456 N N . SER A 1 192 ? 49.154 31.985 4.713 1.00 73.67 189 SER A N 1
ATOM 1457 C CA . SER A 1 192 ? 50.483 31.679 5.236 1.00 71.24 189 SER A CA 1
ATOM 1458 C C . SER A 1 192 ? 50.707 32.435 6.534 1.00 72.08 189 SER A C 1
ATOM 1459 O O . SER A 1 192 ? 51.471 31.996 7.394 1.00 73.75 189 SER A O 1
ATOM 1462 N N . GLU A 1 193 ? 50.042 33.580 6.666 1.00 75.09 190 GLU A N 1
ATOM 1463 C CA . GLU A 1 193 ? 50.190 34.419 7.852 1.00 74.11 190 GLU A CA 1
ATOM 1464 C C . GLU A 1 193 ? 49.421 33.855 9.045 1.00 69.57 190 GLU A C 1
ATOM 1465 O O . GLU A 1 193 ? 49.983 33.719 10.143 1.00 63.72 190 GLU A O 1
ATOM 1471 N N . VAL A 1 194 ? 48.146 33.533 8.832 1.00 65.58 191 VAL A N 1
ATOM 1472 C CA . VAL A 1 194 ? 47.346 32.895 9.869 1.00 61.59 191 VAL A CA 1
ATOM 1473 C C . VAL A 1 194 ? 48.030 31.630 10.381 1.00 61.70 191 VAL A C 1
ATOM 1474 O O . VAL A 1 194 ? 48.207 31.479 11.586 1.00 59.42 191 VAL A O 1
ATOM 1478 N N . VAL A 1 195 ? 48.456 30.758 9.464 1.00 65.94 192 VAL A N 1
ATOM 1479 C CA . VAL A 1 195 ? 49.134 29.502 9.815 1.00 60.72 192 VAL A CA 1
ATOM 1480 C C . VAL A 1 195 ? 50.407 29.730 10.637 1.00 63.22 192 VAL A C 1
ATOM 1481 O O . VAL A 1 195 ? 50.720 28.937 11.537 1.00 64.21 192 VAL A O 1
ATOM 1485 N N . SER A 1 196 ? 51.110 30.828 10.367 1.00 62.16 193 SER A N 1
ATOM 1486 C CA . SER A 1 196 ? 52.263 31.221 11.183 1.00 63.59 193 SER A CA 1
ATOM 1487 C C . SER A 1 196 ? 51.885 31.445 12.646 1.00 60.43 193 SER A C 1
ATOM 1488 O O . SER A 1 196 ? 52.719 31.289 13.546 1.00 60.59 193 SER A O 1
ATOM 1491 N N . SER A 1 197 ? 50.625 31.800 12.882 1.00 57.13 194 SER A N 1
ATOM 1492 C CA . SER A 1 197 ? 50.160 32.092 14.236 1.00 59.21 194 SER A CA 1
ATOM 1493 C C . SER A 1 197 ? 49.845 30.854 15.095 1.00 63.16 194 SER A C 1
ATOM 1494 O O . SER A 1 197 ? 49.515 30.998 16.276 1.00 59.06 194 SER A O 1
ATOM 1497 N N . PHE A 1 198 ? 49.950 29.648 14.527 1.00 63.29 195 PHE A N 1
ATOM 1498 C CA . PHE A 1 198 ? 49.708 28.442 15.320 1.00 55.84 195 PHE A CA 1
ATOM 1499 C C . PHE A 1 198 ? 50.606 27.257 14.999 1.00 59.27 195 PHE A C 1
ATOM 1500 O O . PHE A 1 198 ? 50.591 26.257 15.719 1.00 58.76 195 PHE A O 1
ATOM 1508 N N . ASP A 1 199 ? 51.384 27.346 13.926 1.00 63.74 196 ASP A N 1
ATOM 1509 C CA . ASP A 1 199 ? 52.107 26.153 13.490 1.00 60.93 196 ASP A CA 1
ATOM 1510 C C . ASP A 1 199 ? 53.315 25.770 14.365 1.00 59.70 196 ASP A C 1
ATOM 1511 O O . ASP A 1 199 ? 53.634 24.582 14.478 1.00 58.86 196 ASP A O 1
ATOM 1516 N N . ARG A 1 200 ? 53.959 26.746 15.007 1.00 61.13 197 ARG A N 1
ATOM 1517 C CA . ARG A 1 200 ? 55.047 26.432 15.946 1.00 60.27 197 ARG A CA 1
ATOM 1518 C C . ARG A 1 200 ? 54.587 25.513 17.114 1.00 63.25 197 ARG A C 1
ATOM 1519 O O . ARG A 1 200 ? 55.127 24.403 17.278 1.00 56.59 197 ARG A O 1
ATOM 1527 N N . PRO A 1 201 ? 53.572 25.949 17.908 1.00 60.97 198 PRO A N 1
ATOM 1528 C CA . PRO A 1 201 ? 53.154 25.064 19.007 1.00 57.69 198 PRO A CA 1
ATOM 1529 C C . PRO A 1 201 ? 52.464 23.804 18.487 1.00 52.91 198 PRO A C 1
ATOM 1530 O O . PRO A 1 201 ? 52.495 22.767 19.171 1.00 50.60 198 PRO A O 1
ATOM 1534 N N . MET A 1 202 ? 51.847 23.884 17.312 1.00 50.79 199 MET A N 1
ATOM 1535 C CA . MET A 1 202 ? 51.269 22.698 16.698 1.00 49.81 199 MET A CA 1
ATOM 1536 C C . MET A 1 202 ? 52.353 21.652 16.435 1.00 50.41 199 MET A C 1
ATOM 1537 O O . MET A 1 202 ? 52.229 20.499 16.864 1.00 52.80 199 MET A O 1
ATOM 1542 N N . GLN A 1 203 ? 53.431 22.057 15.770 1.00 51.60 200 GLN A N 1
ATOM 1543 C CA . GLN A 1 203 ? 54.527 21.130 15.496 1.00 52.51 200 GLN A CA 1
ATOM 1544 C C . GLN A 1 203 ? 55.114 20.588 16.787 1.00 51.19 200 GLN A C 1
ATOM 1545 O O . GLN A 1 203 ? 55.407 19.393 16.876 1.00 55.09 200 GLN A O 1
ATOM 1551 N N . ALA A 1 204 ? 55.255 21.454 17.790 1.00 51.13 201 ALA A N 1
ATOM 1552 C CA . ALA A 1 204 ? 55.781 21.049 19.103 1.00 50.13 201 ALA A CA 1
ATOM 1553 C C . ALA A 1 204 ? 54.978 19.903 19.734 1.00 53.17 201 ALA A C 1
ATOM 1554 O O . ALA A 1 204 ? 55.550 18.995 20.347 1.00 52.84 201 ALA A O 1
ATOM 1556 N N . ALA A 1 205 ? 53.655 19.953 19.588 1.00 49.77 202 ALA A N 1
ATOM 1557 C CA . ALA A 1 205 ? 52.795 18.924 20.155 1.00 49.47 202 ALA A CA 1
ATOM 1558 C C . ALA A 1 205 ? 52.787 17.656 19.295 1.00 54.23 202 ALA A C 1
ATOM 1559 O O . ALA A 1 205 ? 52.643 16.535 19.814 1.00 54.88 202 ALA A O 1
ATOM 1561 N N . ILE A 1 206 ? 52.924 17.829 17.983 1.00 53.92 203 ILE A N 1
ATOM 1562 C CA . ILE A 1 206 ? 52.968 16.686 17.075 1.00 53.81 203 ILE A CA 1
ATOM 1563 C C . ILE A 1 206 ? 54.208 15.853 17.378 1.00 52.14 203 ILE A C 1
ATOM 1564 O O . ILE A 1 206 ? 54.151 14.620 17.406 1.00 53.68 203 ILE A O 1
ATOM 1569 N N . ASN A 1 207 ? 55.314 16.544 17.652 1.00 57.50 204 ASN A N 1
ATOM 1570 C CA . ASN A 1 207 ? 56.613 15.905 17.884 1.00 57.29 204 ASN A CA 1
ATOM 1571 C C . ASN A 1 207 ? 57.008 15.831 19.357 1.00 57.59 204 ASN A C 1
ATOM 1572 O O . ASN A 1 207 ? 58.168 15.574 19.686 1.00 60.16 204 ASN A O 1
ATOM 1577 N N . SER A 1 208 ? 56.038 16.061 20.235 1.00 54.67 205 SER A N 1
ATOM 1578 C CA . SER A 1 208 ? 56.254 15.985 21.671 1.00 52.35 205 SER A CA 1
ATOM 1579 C C . SER A 1 208 ? 56.481 14.536 22.113 1.00 50.99 205 SER A C 1
ATOM 1580 O O . SER A 1 208 ? 55.887 13.603 21.555 1.00 53.45 205 SER A O 1
ATOM 1583 N N . PRO A 1 209 ? 57.348 14.338 23.116 1.00 53.86 206 PRO A N 1
ATOM 1584 C CA . PRO A 1 209 ? 57.544 12.998 23.704 1.00 53.78 206 PRO A CA 1
ATOM 1585 C C . PRO A 1 209 ? 56.447 12.594 24.698 1.00 53.66 206 PRO A C 1
ATOM 1586 O O . PRO A 1 209 ? 56.556 11.515 25.297 1.00 54.12 206 PRO A O 1
ATOM 1590 N N . PHE A 1 210 ? 55.421 13.425 24.886 1.00 51.19 207 PHE A N 1
ATOM 1591 C CA . PHE A 1 210 ? 54.311 13.017 25.743 1.00 50.10 207 PHE A CA 1
ATOM 1592 C C . PHE A 1 210 ? 53.218 12.304 24.941 1.00 48.78 207 PHE A C 1
ATOM 1593 O O . PHE A 1 210 ? 52.667 12.868 23.978 1.00 48.80 207 PHE A O 1
ATOM 1601 N N . LEU A 1 211 ? 52.895 11.087 25.388 1.00 49.95 208 LEU A N 1
ATOM 1602 C CA . LEU A 1 211 ? 52.089 10.102 24.644 1.00 49.85 208 LEU A CA 1
ATOM 1603 C C . LEU A 1 211 ? 52.930 9.496 23.520 1.00 48.31 208 LEU A C 1
ATOM 1604 O O . LEU A 1 211 ? 53.333 10.196 22.579 1.00 49.61 208 LEU A O 1
ATOM 1609 N N . THR A 1 212 ? 53.203 8.197 23.627 1.00 51.07 209 THR A N 1
ATOM 1610 C CA . THR A 1 212 ? 53.925 7.465 22.584 1.00 43.54 209 THR A CA 1
ATOM 1611 C C . THR A 1 212 ? 53.109 7.426 21.299 1.00 45.18 209 THR A C 1
ATOM 1612 O O . THR A 1 212 ? 51.873 7.626 21.311 1.00 40.85 209 THR A O 1
ATOM 1616 N N . ALA A 1 213 ? 53.816 7.179 20.198 1.00 44.78 210 ALA A N 1
ATOM 1617 C CA . ALA A 1 213 ? 53.212 7.016 18.885 1.00 39.99 210 ALA A CA 1
ATOM 1618 C C . ALA A 1 213 ? 52.017 6.068 18.950 1.00 42.95 210 ALA A C 1
ATOM 1619 O O . ALA A 1 213 ? 50.921 6.388 18.452 1.00 39.70 210 ALA A O 1
ATOM 1621 N N . GLY A 1 214 ? 52.229 4.908 19.581 1.00 41.34 211 GLY A N 1
ATOM 1622 C CA . GLY A 1 214 ? 51.179 3.916 19.719 1.00 37.25 211 GLY A CA 1
ATOM 1623 C C . GLY A 1 214 ? 49.988 4.459 20.466 1.00 37.72 211 GLY A C 1
ATOM 1624 O O . GLY A 1 214 ? 48.841 4.212 20.080 1.00 45.56 211 GLY A O 1
ATOM 1625 N N . ASN A 1 215 ? 50.258 5.188 21.547 1.00 44.01 212 ASN A N 1
ATOM 1626 C CA . ASN A 1 215 ? 49.207 5.837 22.330 1.00 46.14 212 ASN A CA 1
ATOM 1627 C C . ASN A 1 215 ? 48.369 6.807 21.502 1.00 41.22 212 ASN A C 1
ATOM 1628 O O . ASN A 1 215 ? 47.132 6.729 21.489 1.00 40.50 212 ASN A O 1
ATOM 1633 N N . ARG A 1 216 ? 49.050 7.723 20.818 1.00 40.09 213 ARG A N 1
ATOM 1634 C CA . ARG A 1 216 ? 48.383 8.693 19.959 1.00 41.10 213 ARG A CA 1
ATOM 1635 C C . ARG A 1 216 ? 47.554 8.002 18.876 1.00 41.71 213 ARG A C 1
ATOM 1636 O O . ARG A 1 216 ? 46.388 8.345 18.659 1.00 44.36 213 ARG A O 1
ATOM 1644 N N . ARG A 1 217 ? 48.156 7.014 18.215 1.00 43.84 214 ARG A N 1
ATOM 1645 C CA . ARG A 1 217 ? 47.488 6.226 17.177 1.00 42.73 214 ARG A CA 1
ATOM 1646 C C . ARG A 1 217 ? 46.212 5.562 17.701 1.00 42.13 214 ARG A C 1
ATOM 1647 O O . ARG A 1 217 ? 45.158 5.621 17.044 1.00 43.69 214 ARG A O 1
ATOM 1655 N N . ASP A 1 218 ? 46.306 4.940 18.879 1.00 38.93 215 ASP A N 1
ATOM 1656 C CA . ASP A 1 218 ? 45.148 4.296 19.490 1.00 43.80 215 ASP A CA 1
ATOM 1657 C C . ASP A 1 218 ? 44.015 5.292 19.740 1.00 43.25 215 ASP A C 1
ATOM 1658 O O . ASP A 1 218 ? 42.827 4.956 19.568 1.00 41.91 215 ASP A O 1
ATOM 1663 N N . ILE A 1 219 ? 44.366 6.514 20.140 1.00 38.01 216 ILE A N 1
ATOM 1664 C CA . ILE A 1 219 ? 43.328 7.515 20.377 1.00 43.20 216 ILE A CA 1
ATOM 1665 C C . ILE A 1 219 ? 42.669 7.961 19.059 1.00 42.33 216 ILE A C 1
ATOM 1666 O O . ILE A 1 219 ? 41.436 8.068 18.981 1.00 41.39 216 ILE A O 1
ATOM 1671 N N . LEU A 1 220 ? 43.481 8.167 18.021 1.00 36.80 217 LEU A N 1
ATOM 1672 C CA . LEU A 1 220 ? 42.957 8.498 16.695 1.00 42.07 217 LEU A CA 1
ATOM 1673 C C . LEU A 1 220 ? 41.978 7.432 16.177 1.00 45.70 217 LEU A C 1
ATOM 1674 O O . LEU A 1 220 ? 40.944 7.767 15.564 1.00 45.80 217 LEU A O 1
ATOM 1679 N N . MET A 1 221 ? 42.273 6.156 16.430 1.00 42.00 218 MET A N 1
ATOM 1680 C CA . MET A 1 221 ? 41.338 5.097 16.025 1.00 44.68 218 MET A CA 1
ATOM 1681 C C . MET A 1 221 ? 40.040 5.161 16.818 1.00 43.24 218 MET A C 1
ATOM 1682 O O . MET A 1 221 ? 38.966 4.941 16.272 1.00 45.49 218 MET A O 1
ATOM 1687 N N . SER A 1 222 ? 40.131 5.478 18.103 1.00 45.42 219 SER A N 1
ATOM 1688 C CA . SER A 1 222 ? 38.924 5.571 18.922 1.00 48.23 219 SER A CA 1
ATOM 1689 C C . SER A 1 222 ? 38.043 6.715 18.454 1.00 46.36 219 SER A C 1
ATOM 1690 O O . SER A 1 222 ? 36.819 6.605 18.455 1.00 47.68 219 SER A O 1
ATOM 1693 N N . LEU A 1 223 ? 38.673 7.808 18.037 1.00 45.82 220 LEU A N 1
ATOM 1694 C CA . LEU A 1 223 ? 37.938 8.973 17.570 1.00 45.96 220 LEU A CA 1
ATOM 1695 C C . LEU A 1 223 ? 37.316 8.753 16.183 1.00 50.23 220 LEU A C 1
ATOM 1696 O O . LEU A 1 223 ? 36.517 9.576 15.725 1.00 58.35 220 LEU A O 1
ATOM 1701 N N . GLY A 1 224 ? 37.671 7.658 15.512 1.00 45.60 221 GLY A N 1
ATOM 1702 C CA . GLY A 1 224 ? 37.166 7.408 14.169 1.00 46.70 221 GLY A CA 1
ATOM 1703 C C . GLY A 1 224 ? 37.914 8.193 13.095 1.00 48.10 221 GLY A C 1
ATOM 1704 O O . GLY A 1 224 ? 37.478 8.278 11.938 1.00 50.89 221 GLY A O 1
ATOM 1705 N N . LEU A 1 225 ? 39.050 8.768 13.475 1.00 45.01 222 LEU A N 1
ATOM 1706 C CA . LEU A 1 225 ? 39.840 9.571 12.553 1.00 44.97 222 LEU A CA 1
ATOM 1707 C C . LEU A 1 225 ? 40.595 8.700 11.547 1.00 49.88 222 LEU A C 1
ATOM 1708 O O . LEU A 1 225 ? 40.765 9.081 10.379 1.00 49.99 222 LEU A O 1
ATOM 1713 N N . ILE A 1 226 ? 41.064 7.539 12.008 1.00 53.05 223 ILE A N 1
ATOM 1714 C CA . ILE A 1 226 ? 41.664 6.531 11.132 1.00 45.94 223 ILE A CA 1
ATOM 1715 C C . ILE A 1 226 ? 41.049 5.177 11.473 1.00 45.70 223 ILE A C 1
ATOM 1716 O O . ILE A 1 226 ? 40.631 4.967 12.614 1.00 46.20 223 ILE A O 1
ATOM 1721 N N . ASN A 1 227 ? 40.971 4.258 10.507 1.00 49.03 224 ASN A N 1
ATOM 1722 C CA . ASN A 1 227 ? 40.542 2.886 10.831 1.00 46.18 224 ASN A CA 1
ATOM 1723 C C . ASN A 1 227 ? 41.729 2.050 11.336 1.00 48.33 224 ASN A C 1
ATOM 1724 O O . ASN A 1 227 ? 42.867 2.559 11.392 1.00 44.24 224 ASN A O 1
ATOM 1729 N N . SER A 1 228 ? 41.492 0.782 11.687 1.00 48.31 225 SER A N 1
ATOM 1730 C CA . SER A 1 228 ? 42.574 -0.051 12.240 1.00 49.59 225 SER A CA 1
ATOM 1731 C C . SER A 1 228 ? 43.652 -0.343 11.198 1.00 47.05 225 SER A C 1
ATOM 1732 O O . SER A 1 228 ? 44.772 -0.735 11.548 1.00 47.51 225 SER A O 1
ATOM 1735 N N . ASN A 1 229 ? 43.309 -0.120 9.929 1.00 46.45 226 ASN A N 1
ATOM 1736 C CA . ASN A 1 229 ? 44.249 -0.257 8.818 1.00 50.57 226 ASN A CA 1
ATOM 1737 C C . ASN A 1 229 ? 44.959 1.037 8.438 1.00 50.26 226 ASN A C 1
ATOM 1738 O O . ASN A 1 229 ? 45.489 1.131 7.325 1.00 51.47 226 ASN A O 1
ATOM 1743 N N . LEU A 1 230 ? 44.921 2.035 9.327 1.00 50.61 227 LEU A N 1
ATOM 1744 C CA . LEU A 1 230 ? 45.691 3.278 9.163 1.00 48.90 227 LEU A CA 1
ATOM 1745 C C . LEU A 1 230 ? 45.138 4.236 8.077 1.00 48.61 227 LEU A C 1
ATOM 1746 O O . LEU A 1 230 ? 45.797 5.222 7.727 1.00 47.92 227 LEU A O 1
ATOM 1751 N N . LYS A 1 231 ? 43.930 3.968 7.572 1.00 47.51 228 LYS A N 1
ATOM 1752 C CA . LYS A 1 231 ? 43.316 4.818 6.539 1.00 52.21 228 LYS A CA 1
ATOM 1753 C C . LYS A 1 231 ? 42.371 5.858 7.149 1.00 50.31 228 LYS A C 1
ATOM 1754 O O . LYS A 1 231 ? 41.375 5.495 7.804 1.00 48.57 228 LYS A O 1
ATOM 1760 N N . PRO A 1 232 ? 42.659 7.152 6.901 1.00 48.98 229 PRO A N 1
ATOM 1761 C CA . PRO A 1 232 ? 41.889 8.257 7.478 1.00 44.13 229 PRO A CA 1
ATOM 1762 C C . PRO A 1 232 ? 40.475 8.284 6.929 1.00 49.13 229 PRO A C 1
ATOM 1763 O O . PRO A 1 232 ? 40.262 7.853 5.787 1.00 45.30 229 PRO A O 1
ATOM 1767 N N . SER A 1 233 ? 39.537 8.777 7.743 1.00 48.96 230 SER A N 1
ATOM 1768 C CA . SER A 1 233 ? 38.150 9.023 7.346 1.00 49.75 230 SER A CA 1
ATOM 1769 C C . SER A 1 233 ? 38.093 9.804 6.020 1.00 52.77 230 SER A C 1
ATOM 1770 O O . SER A 1 233 ? 38.964 10.638 5.756 1.00 53.52 230 SER A O 1
ATOM 1773 N N . PRO A 1 234 ? 37.075 9.532 5.180 1.00 56.69 231 PRO A N 1
ATOM 1774 C CA . PRO A 1 234 ? 36.877 10.299 3.937 1.00 51.97 231 PRO A CA 1
ATOM 1775 C C . PRO A 1 234 ? 36.719 11.777 4.274 1.00 52.21 231 PRO A C 1
ATOM 1776 O O . PRO A 1 234 ? 37.234 12.684 3.605 1.00 53.42 231 PRO A O 1
ATOM 1780 N N . THR A 1 235 ? 35.981 11.995 5.351 1.00 52.09 232 THR A N 1
ATOM 1781 C CA . THR A 1 235 ? 35.705 13.309 5.893 1.00 51.57 232 THR A CA 1
ATOM 1782 C C . THR A 1 235 ? 36.987 14.109 6.250 1.00 53.78 232 THR A C 1
ATOM 1783 O O . THR A 1 235 ? 36.995 15.345 6.180 1.00 54.86 232 THR A O 1
ATOM 1787 N N . VAL A 1 236 ? 38.064 13.402 6.600 1.00 51.45 233 VAL A N 1
ATOM 1788 C CA . VAL A 1 236 ? 39.340 14.028 6.967 1.00 52.52 233 VAL A CA 1
ATOM 1789 C C . VAL A 1 236 ? 40.165 14.339 5.722 1.00 52.56 233 VAL A C 1
ATOM 1790 O O . VAL A 1 236 ? 40.841 15.385 5.636 1.00 49.99 233 VAL A O 1
ATOM 1794 N N . VAL A 1 237 ? 40.118 13.416 4.762 1.00 51.30 234 VAL A N 1
ATOM 1795 C CA . VAL A 1 237 ? 40.760 13.635 3.471 1.00 56.91 234 VAL A CA 1
ATOM 1796 C C . VAL A 1 237 ? 40.098 14.817 2.773 1.00 52.23 234 VAL A C 1
ATOM 1797 O O . VAL A 1 237 ? 40.786 15.710 2.270 1.00 49.13 234 VAL A O 1
ATOM 1801 N N . ALA A 1 238 ? 38.765 14.815 2.770 1.00 52.20 235 ALA A N 1
ATOM 1802 C CA . ALA A 1 238 ? 37.975 15.915 2.221 1.00 48.92 235 ALA A CA 1
ATOM 1803 C C . ALA A 1 238 ? 38.475 17.272 2.721 1.00 55.59 235 ALA A C 1
ATOM 1804 O O . ALA A 1 238 ? 38.898 18.112 1.921 1.00 58.40 235 ALA A O 1
ATOM 1806 N N . ALA A 1 239 ? 38.448 17.475 4.039 1.00 54.49 236 ALA A N 1
ATOM 1807 C CA . ALA A 1 239 ? 38.928 18.721 4.641 1.00 51.35 236 ALA A CA 1
ATOM 1808 C C . ALA A 1 239 ? 40.380 19.054 4.265 1.00 50.83 236 ALA A C 1
ATOM 1809 O O . ALA A 1 239 ? 40.721 20.230 4.087 1.00 53.59 236 ALA A O 1
ATOM 1811 N N . ALA A 1 240 ? 41.230 18.035 4.144 1.00 50.71 237 ALA A N 1
ATOM 1812 C CA . ALA A 1 240 ? 42.615 18.263 3.719 1.00 55.36 237 ALA A CA 1
ATOM 1813 C C . ALA A 1 240 ? 42.684 18.832 2.291 1.00 55.74 237 ALA A C 1
ATOM 1814 O O . ALA A 1 240 ? 43.516 19.695 2.003 1.00 56.72 237 ALA A O 1
ATOM 1816 N N . LYS A 1 241 ? 41.821 18.344 1.402 1.00 56.32 238 LYS A N 1
ATOM 1817 C CA . LYS A 1 241 ? 41.717 18.896 0.048 1.00 60.96 238 LYS A CA 1
ATOM 1818 C C . LYS A 1 241 ? 41.410 20.394 0.092 1.00 61.77 238 LYS A C 1
ATOM 1819 O O . LYS A 1 241 ? 42.139 21.197 -0.504 1.00 62.99 238 LYS A O 1
ATOM 1825 N N . VAL A 1 242 ? 40.328 20.754 0.791 1.00 56.12 239 VAL A N 1
ATOM 1826 C CA . VAL A 1 242 ? 39.925 22.148 0.921 1.00 54.02 239 VAL A CA 1
ATOM 1827 C C . VAL A 1 242 ? 41.067 23.011 1.457 1.00 56.21 239 VAL A C 1
ATOM 1828 O O . VAL A 1 242 ? 41.308 24.100 0.946 1.00 64.40 239 VAL A O 1
ATOM 1832 N N . TYR A 1 243 ? 41.793 22.525 2.460 1.00 56.51 240 TYR A N 1
ATOM 1833 C CA . TYR A 1 243 ? 42.954 23.265 2.964 1.00 55.09 240 TYR A CA 1
ATOM 1834 C C . TYR A 1 243 ? 44.020 23.466 1.884 1.00 54.19 240 TYR A C 1
ATOM 1835 O O . TYR A 1 243 ? 44.735 24.473 1.878 1.00 56.87 240 TYR A O 1
ATOM 1844 N N . ARG A 1 244 ? 44.150 22.494 0.991 1.00 55.42 241 ARG A N 1
ATOM 1845 C CA . ARG A 1 244 ? 45.266 22.498 0.056 1.00 58.18 241 ARG A CA 1
ATOM 1846 C C . ARG A 1 244 ? 45.022 23.406 -1.132 1.00 57.67 241 ARG A C 1
ATOM 1847 O O . ARG A 1 244 ? 45.980 23.853 -1.772 1.00 55.65 241 ARG A O 1
ATOM 1855 N N . LYS A 1 245 ? 43.739 23.671 -1.404 1.00 57.85 242 LYS A N 1
ATOM 1856 C CA . LYS A 1 245 ? 43.304 24.702 -2.351 1.00 60.90 242 LYS A CA 1
ATOM 1857 C C . LYS A 1 245 ? 43.375 26.084 -1.667 1.00 66.78 242 LYS A C 1
ATOM 1858 O O . LYS A 1 245 ? 42.393 26.836 -1.640 1.00 64.93 242 LYS A O 1
ATOM 1864 N N . LEU A 1 246 ? 44.556 26.403 -1.131 1.00 66.41 243 LEU A N 1
ATOM 1865 C CA . LEU A 1 246 ? 44.805 27.597 -0.316 1.00 63.75 243 LEU A CA 1
ATOM 1866 C C . LEU A 1 246 ? 44.755 28.905 -1.105 1.00 75.89 243 LEU A C 1
ATOM 1867 O O . LEU A 1 246 ? 45.228 29.946 -0.632 1.00 77.71 243 LEU A O 1
#

Organism: NCBI:txid206377

Solvent-accessible surface area: 14167 Å² total; per-residue (Å²): 166,57,195,139,83,87,67,116,106,154,91,94,103,100,125,70,78,110,63,64,60,55,138,93,82,140,162,59,203,130,44,117,43,6,164,26,8,45,59,10,0,114,128,50,1,41,155,78,44,134,92,8,7,93,90,0,0,57,19,12,5,41,91,31,38,137,5,76,136,6,33,105,162,34,76,149,84,18,40,150,85,6,71,72,4,36,83,74,0,118,13,94,60,49,136,39,47,124,88,36,0,1,1,51,38,0,0,34,10,41,6,18,87,0,0,98,8,0,99,123,19,40,70,159,15,63,10,31,0,166,46,0,36,95,58,8,96,154,0,14,34,10,0,2,22,53,12,0,3,15,0,0,0,55,90,7,66,140,38,17,25,72,20,0,17,38,0,1,7,13,2,9,9,33,40,9,23,53,90,57,102,98,32,130,118,30,57,80,80,102,0,24,67,56,18,53,189,70,11,86,64,30,6,99,34,139,64,52,89,32,38,67,3,60,86,46,0,56,102,38,48,5,4,74,95,105,48,131,25,25,113,29,0,39,40,0,0,110,44,42,84,168,157